Protein AF-A0A8T6RH44-F1 (afdb_monomer_lite)

pLDDT: mean 85.15, std 13.32, range [37.09, 98.69]

Structure (mmCIF, N/CA/C/O backbone):
data_AF-A0A8T6RH44-F1
#
_entry.id   AF-A0A8T6RH44-F1
#
loop_
_atom_site.group_PDB
_atom_site.id
_atom_site.type_symbol
_atom_site.label_atom_id
_atom_site.label_alt_id
_atom_site.label_comp_id
_atom_site.label_asym_id
_atom_site.label_entity_id
_atom_site.label_seq_id
_atom_site.pdbx_PDB_ins_code
_atom_site.Cartn_x
_atom_site.Cartn_y
_atom_site.Cartn_z
_atom_site.occupancy
_atom_site.B_iso_or_equiv
_atom_site.auth_seq_id
_atom_site.auth_comp_id
_atom_site.auth_asym_id
_atom_site.auth_atom_id
_atom_site.pdbx_PDB_model_num
ATOM 1 N N . MET A 1 1 ? -27.029 -3.118 9.082 1.00 58.50 1 MET A N 1
ATOM 2 C CA . MET A 1 1 ? -26.461 -2.242 8.032 1.00 58.50 1 MET A CA 1
ATOM 3 C C . MET A 1 1 ? -25.036 -2.696 7.831 1.00 58.50 1 MET A C 1
ATOM 5 O O . MET A 1 1 ? -24.349 -2.852 8.832 1.00 58.50 1 MET A O 1
ATOM 9 N N . ASN A 1 2 ? -24.629 -2.950 6.591 1.00 78.56 2 ASN A N 1
ATOM 10 C CA . ASN A 1 2 ? -23.286 -3.444 6.302 1.00 78.56 2 ASN A CA 1
ATOM 11 C C . ASN A 1 2 ? -22.362 -2.244 6.173 1.00 78.56 2 ASN A C 1
ATOM 13 O O . ASN A 1 2 ? -22.596 -1.373 5.335 1.00 78.56 2 ASN A O 1
ATOM 17 N N . ASN A 1 3 ? -21.344 -2.183 7.020 1.00 93.25 3 ASN A N 1
ATOM 18 C CA . ASN A 1 3 ? -20.376 -1.103 6.973 1.00 93.25 3 ASN A CA 1
ATOM 19 C C . ASN A 1 3 ? -19.221 -1.543 6.094 1.00 93.25 3 ASN A C 1
ATOM 21 O O . ASN A 1 3 ? -18.628 -2.597 6.320 1.00 93.25 3 ASN A O 1
ATOM 25 N N . ARG A 1 4 ? -18.949 -0.747 5.063 1.00 96.69 4 ARG A N 1
ATOM 26 C CA . ARG A 1 4 ? -17.929 -1.037 4.062 1.00 96.69 4 ARG A CA 1
ATOM 27 C C . ARG A 1 4 ? -16.795 -0.041 4.208 1.00 96.69 4 ARG A C 1
ATOM 29 O O . ARG A 1 4 ? -17.039 1.168 4.217 1.00 96.69 4 ARG A O 1
ATOM 36 N N . TYR A 1 5 ? -15.575 -0.555 4.257 1.00 98.31 5 TYR A N 1
ATOM 37 C CA . TYR A 1 5 ? -14.338 0.216 4.244 1.00 98.31 5 TYR A CA 1
ATOM 38 C C . TYR A 1 5 ? -13.454 -0.269 3.098 1.00 98.31 5 TYR A C 1
ATOM 40 O O . TYR A 1 5 ? -13.410 -1.465 2.817 1.00 98.31 5 TYR A O 1
ATOM 48 N N . ALA A 1 6 ? -12.769 0.649 2.427 1.00 98.62 6 ALA A N 1
ATOM 49 C CA . ALA A 1 6 ? -11.776 0.295 1.419 1.00 98.62 6 ALA A CA 1
ATOM 50 C C . ALA A 1 6 ? -10.385 0.374 2.048 1.00 98.62 6 ALA A C 1
ATOM 52 O O . ALA A 1 6 ? -10.065 1.392 2.658 1.00 98.62 6 ALA A O 1
ATOM 53 N N . ILE A 1 7 ? -9.566 -0.667 1.899 1.00 98.69 7 ILE A N 1
ATOM 54 C CA . ILE A 1 7 ? -8.168 -0.662 2.339 1.00 98.69 7 ILE A CA 1
ATOM 55 C C . ILE A 1 7 ? -7.267 -0.570 1.114 1.00 98.69 7 ILE A C 1
ATOM 57 O O . ILE A 1 7 ? -7.274 -1.458 0.259 1.00 98.69 7 ILE A O 1
ATOM 61 N N . LEU A 1 8 ? -6.517 0.522 1.048 1.00 98.50 8 LEU A N 1
ATOM 62 C CA . LEU A 1 8 ? -5.532 0.840 0.025 1.00 98.50 8 LEU A CA 1
ATOM 63 C C . LEU A 1 8 ? -4.125 0.697 0.609 1.00 98.50 8 LEU A C 1
ATOM 65 O O . LEU A 1 8 ? -3.919 0.881 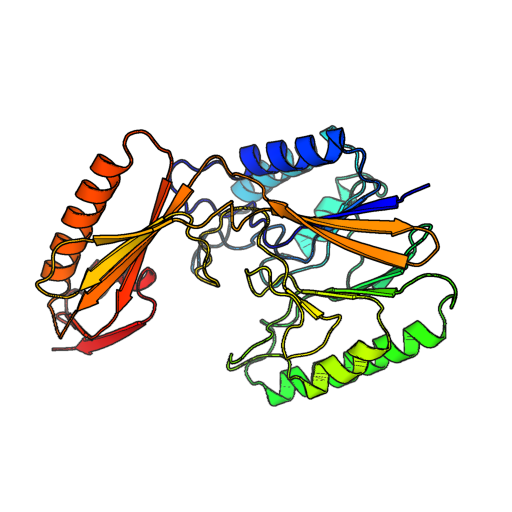1.806 1.00 98.50 8 LEU A O 1
ATOM 69 N N . SER A 1 9 ? -3.157 0.418 -0.250 1.00 96.12 9 SER A N 1
ATOM 70 C CA . SER A 1 9 ? -1.726 0.452 0.067 1.00 96.12 9 SER A CA 1
ATOM 71 C C . SER A 1 9 ? -0.900 0.877 -1.145 1.00 96.12 9 SER A C 1
ATOM 73 O O . SER A 1 9 ? -1.380 0.749 -2.276 1.00 96.12 9 SER A O 1
ATOM 75 N N . ASP A 1 10 ? 0.314 1.376 -0.908 1.00 93.75 10 ASP A N 1
ATOM 76 C CA . ASP A 1 10 ? 1.364 1.589 -1.917 1.00 93.75 10 ASP A CA 1
ATOM 77 C C . ASP A 1 10 ? 0.863 2.362 -3.148 1.00 93.75 10 ASP A C 1
ATOM 79 O O . ASP A 1 10 ? 0.918 1.898 -4.292 1.00 93.75 10 ASP A O 1
ATOM 83 N N . LEU A 1 11 ? 0.291 3.543 -2.907 1.00 93.69 11 LEU A N 1
ATOM 84 C CA . LEU A 1 11 ? -0.246 4.414 -3.956 1.00 93.69 11 LEU A CA 1
ATOM 85 C C . LEU A 1 11 ? 0.865 5.176 -4.691 1.00 93.69 11 LEU A C 1
ATOM 87 O O . LEU A 1 11 ? 0.727 5.448 -5.886 1.00 93.69 11 LEU A O 1
ATOM 91 N N . HIS A 1 12 ? 1.948 5.521 -3.988 1.00 90.62 12 HIS A N 1
ATOM 92 C CA . HIS A 1 12 ? 3.139 6.180 -4.535 1.00 90.62 12 HIS A CA 1
ATOM 93 C C . HIS A 1 12 ? 2.841 7.373 -5.460 1.00 90.62 12 HIS A C 1
ATOM 95 O O . HIS A 1 12 ? 3.357 7.484 -6.582 1.00 90.62 12 HIS A O 1
ATOM 101 N N . LEU A 1 13 ? 1.957 8.281 -5.027 1.00 88.56 13 LEU A N 1
ATOM 102 C CA . LEU A 1 13 ? 1.375 9.317 -5.897 1.00 88.56 13 LEU A CA 1
ATOM 103 C C . LEU A 1 13 ? 2.382 10.318 -6.488 1.00 88.56 13 LEU A C 1
ATOM 105 O O . LEU A 1 13 ? 2.041 11.091 -7.384 1.00 88.56 13 LEU A O 1
ATOM 109 N N . VAL A 1 14 ? 3.622 10.324 -6.005 1.00 76.06 14 VAL A N 1
ATOM 110 C CA . VAL A 1 14 ? 4.642 11.315 -6.365 1.00 76.06 14 VAL A CA 1
ATOM 111 C C . VAL A 1 14 ? 5.696 10.750 -7.332 1.00 76.06 14 VAL A C 1
ATOM 113 O O . VAL A 1 14 ? 6.456 11.509 -7.948 1.00 76.06 14 VAL A O 1
ATOM 116 N N . GLN A 1 15 ? 5.734 9.434 -7.549 1.00 69.44 15 GLN A N 1
ATOM 117 C CA . GLN A 1 15 ? 6.690 8.820 -8.471 1.00 69.44 15 GLN A CA 1
ATOM 118 C C . GLN A 1 15 ? 6.398 9.187 -9.935 1.00 69.44 15 GLN A C 1
ATOM 120 O O . GLN A 1 15 ? 5.483 8.674 -10.569 1.00 69.44 15 GLN A O 1
ATOM 125 N N . LYS A 1 16 ? 7.249 10.042 -10.518 1.00 62.19 16 LYS A N 1
ATOM 126 C CA . LYS A 1 16 ? 7.188 10.454 -11.939 1.00 62.19 16 LYS A CA 1
ATOM 127 C C . LYS A 1 16 ? 8.051 9.611 -12.878 1.00 62.19 16 LYS A C 1
ATOM 129 O O . LYS A 1 16 ? 8.236 9.967 -14.039 1.00 62.19 16 LYS A O 1
ATOM 134 N N . ASN A 1 17 ? 8.645 8.528 -12.391 1.00 57.47 17 ASN A N 1
ATOM 135 C CA . ASN A 1 17 ? 9.643 7.795 -13.171 1.00 57.47 17 ASN A CA 1
ATOM 136 C C . ASN A 1 17 ? 9.043 6.923 -14.276 1.00 57.47 17 ASN A C 1
ATOM 138 O O . ASN A 1 17 ? 9.807 6.371 -15.065 1.00 57.47 17 ASN A O 1
ATOM 142 N N . ILE A 1 18 ? 7.718 6.774 -14.328 1.00 65.06 18 ILE A N 1
ATOM 143 C CA . ILE A 1 18 ? 7.039 6.039 -15.387 1.00 65.06 18 ILE A CA 1
ATOM 144 C C . ILE A 1 18 ? 6.739 7.024 -16.526 1.00 65.06 18 ILE A C 1
ATOM 146 O O . ILE A 1 18 ? 5.871 7.887 -16.367 1.00 65.06 18 ILE A O 1
ATOM 150 N N . PRO A 1 19 ? 7.433 6.937 -17.676 1.00 62.72 19 PRO A N 1
ATOM 151 C CA . PRO A 1 19 ? 7.191 7.851 -18.783 1.00 62.72 19 PRO A CA 1
ATOM 152 C C . PRO A 1 19 ? 5.742 7.744 -19.260 1.00 62.72 19 PRO A C 1
ATOM 154 O O . PRO A 1 19 ? 5.249 6.645 -19.504 1.00 62.72 19 PRO A O 1
ATOM 157 N N . ASN A 1 20 ? 5.085 8.892 -19.432 1.00 68.25 20 ASN A N 1
ATOM 158 C CA . ASN A 1 20 ? 3.706 8.999 -19.917 1.00 68.25 20 ASN A CA 1
ATOM 159 C C . ASN A 1 20 ? 2.651 8.310 -19.035 1.00 68.25 20 ASN A C 1
ATOM 161 O O . ASN A 1 20 ? 1.573 8.012 -19.535 1.00 68.25 20 ASN A O 1
ATOM 165 N N . TYR A 1 21 ? 2.924 8.052 -17.756 1.00 78.19 21 TYR A N 1
ATOM 166 C CA . TYR A 1 21 ? 1.908 7.592 -16.809 1.00 78.19 21 TYR A CA 1
ATOM 167 C C . TYR A 1 21 ? 1.492 8.726 -15.880 1.00 78.19 21 TYR A C 1
ATOM 169 O O . TYR A 1 21 ? 2.336 9.391 -15.280 1.00 78.19 21 TYR A O 1
ATOM 177 N N . ASP A 1 22 ? 0.184 8.930 -15.769 1.00 84.56 22 ASP A N 1
ATOM 178 C CA . ASP A 1 22 ? -0.407 9.898 -14.859 1.00 84.56 22 ASP A CA 1
ATOM 179 C C . ASP A 1 22 ? -1.028 9.172 -13.662 1.00 84.56 22 ASP A C 1
ATOM 181 O O . ASP A 1 22 ? -2.198 8.787 -13.681 1.00 84.56 22 ASP A O 1
ATOM 185 N N . ASN A 1 23 ? -0.224 8.999 -12.608 1.00 87.06 23 ASN A N 1
ATOM 186 C CA . ASN A 1 23 ? -0.656 8.318 -11.389 1.00 87.06 23 ASN A CA 1
ATOM 187 C C . ASN A 1 23 ? -1.816 9.053 -10.684 1.00 87.06 23 ASN A C 1
ATOM 189 O O . ASN A 1 23 ? -2.631 8.428 -10.012 1.00 87.06 23 ASN A O 1
ATOM 193 N N . LEU A 1 24 ? -1.936 10.377 -10.857 1.00 90.75 24 LEU A N 1
ATOM 194 C CA . LEU A 1 24 ? -3.022 11.152 -10.249 1.00 90.75 24 LEU A CA 1
ATOM 195 C C . LEU A 1 24 ? -4.363 10.907 -10.944 1.00 90.75 24 LEU A C 1
ATOM 197 O O . LEU A 1 24 ? -5.398 10.888 -10.274 1.00 90.75 24 LEU A O 1
ATOM 201 N N . SER A 1 25 ? -4.355 10.706 -12.263 1.00 92.38 25 SER A N 1
ATOM 202 C CA . SER A 1 25 ? -5.564 10.348 -13.009 1.00 92.38 25 SER A CA 1
ATOM 203 C C . SER A 1 25 ? -6.113 8.989 -12.570 1.00 92.38 25 SER A C 1
ATOM 205 O O . SER A 1 25 ? -7.308 8.884 -12.283 1.00 92.38 25 SER A O 1
ATOM 207 N N . ASP A 1 26 ? -5.252 7.980 -12.422 1.00 93.56 26 ASP A N 1
ATOM 208 C CA . ASP A 1 26 ? -5.670 6.658 -11.940 1.00 93.56 26 ASP A CA 1
ATOM 209 C C . ASP A 1 26 ? -6.070 6.680 -10.462 1.00 93.56 26 ASP A C 1
ATOM 211 O O . ASP A 1 26 ? -7.073 6.073 -10.090 1.00 93.56 26 ASP A O 1
ATOM 215 N N . PHE A 1 27 ? -5.375 7.454 -9.625 1.00 95.69 27 PHE A N 1
ATOM 216 C CA . PHE A 1 27 ? -5.798 7.696 -8.247 1.00 95.69 27 PHE A CA 1
ATOM 217 C C . PHE A 1 27 ? -7.202 8.305 -8.176 1.00 95.69 27 PHE A C 1
ATOM 219 O O . PHE A 1 27 ? -8.053 7.831 -7.419 1.00 95.69 27 PHE A O 1
ATOM 226 N N . LYS A 1 28 ? -7.483 9.325 -8.997 1.00 96.94 28 LYS A N 1
ATOM 227 C CA . LYS A 1 28 ? -8.821 9.917 -9.084 1.00 96.94 28 LYS A CA 1
ATOM 228 C C . LYS A 1 28 ? -9.853 8.886 -9.545 1.00 96.94 28 LYS A C 1
ATOM 230 O O . LYS A 1 28 ? -10.925 8.811 -8.948 1.00 96.94 28 LYS A O 1
ATOM 235 N N . ALA A 1 29 ? -9.548 8.098 -10.574 1.00 96.81 29 ALA A N 1
ATOM 236 C CA . ALA A 1 29 ? -10.447 7.064 -11.082 1.00 96.81 29 ALA A CA 1
ATOM 237 C C . ALA A 1 29 ? -10.756 5.997 -10.018 1.00 96.81 29 ALA A C 1
ATOM 239 O O . ALA A 1 29 ? -11.922 5.650 -9.813 1.00 96.81 29 ALA A O 1
ATOM 240 N N . LEU A 1 30 ? -9.732 5.539 -9.292 1.00 97.38 30 LEU A N 1
ATOM 241 C CA . LEU A 1 30 ? -9.865 4.607 -8.177 1.00 97.38 30 LEU A CA 1
ATOM 242 C C . LEU A 1 30 ? -10.790 5.176 -7.098 1.00 97.38 30 LEU A C 1
ATOM 244 O O . LEU A 1 30 ? -11.768 4.529 -6.729 1.00 97.38 30 LEU A O 1
ATOM 248 N N . LEU A 1 31 ? -10.542 6.399 -6.621 1.00 97.88 31 LEU A N 1
ATOM 249 C CA . LEU A 1 31 ? -11.376 6.976 -5.568 1.00 97.88 31 LEU A CA 1
ATOM 250 C C . LEU A 1 31 ? -12.814 7.253 -6.021 1.00 97.88 31 LEU A C 1
ATOM 252 O O . LEU A 1 31 ? -13.741 7.084 -5.228 1.00 97.88 31 LEU A O 1
ATOM 256 N N . MET A 1 32 ? -13.029 7.637 -7.282 1.00 96.81 32 MET A N 1
ATOM 257 C CA . MET A 1 32 ? -14.381 7.795 -7.831 1.00 96.81 32 MET A CA 1
ATOM 258 C C . MET A 1 32 ? -15.139 6.462 -7.832 1.00 96.81 32 MET A C 1
ATOM 260 O O . MET A 1 32 ? -16.299 6.429 -7.429 1.00 96.81 32 MET A O 1
ATOM 264 N N . ASN A 1 33 ? -14.469 5.352 -8.165 1.00 95.44 33 ASN A N 1
ATOM 265 C CA . ASN A 1 33 ? -15.054 4.013 -8.058 1.00 95.44 33 ASN A CA 1
ATOM 266 C C . ASN A 1 33 ? -15.475 3.679 -6.614 1.00 95.44 33 ASN A C 1
ATOM 268 O O . ASN A 1 33 ? -16.543 3.110 -6.390 1.00 95.44 33 ASN A O 1
ATOM 272 N N . LEU A 1 34 ? -14.662 4.066 -5.623 1.00 97.06 34 LEU A N 1
ATOM 273 C CA . LEU A 1 34 ? -15.007 3.890 -4.208 1.00 97.06 34 LEU A CA 1
ATOM 274 C C . LEU A 1 34 ? -16.203 4.765 -3.802 1.00 97.06 34 LEU A C 1
ATOM 276 O O . LEU A 1 34 ? -17.090 4.311 -3.080 1.00 97.06 34 LEU A O 1
ATOM 280 N N . LYS A 1 35 ? -16.275 6.001 -4.299 1.00 95.88 35 LYS A N 1
ATOM 281 C CA . LYS A 1 35 ? -17.403 6.906 -4.043 1.00 95.88 35 LYS A CA 1
ATOM 282 C C . LYS A 1 35 ? -18.727 6.341 -4.540 1.00 95.88 35 LYS A C 1
ATOM 284 O O . LYS A 1 35 ? -19.707 6.366 -3.804 1.00 95.88 35 LYS A O 1
ATOM 289 N N . GLU A 1 36 ? -18.746 5.785 -5.747 1.00 95.69 36 GLU A N 1
ATOM 290 C CA . GLU A 1 36 ? -19.936 5.144 -6.325 1.00 95.69 36 GLU A CA 1
ATOM 291 C C . GLU A 1 36 ? -20.398 3.913 -5.533 1.00 95.69 36 GLU A C 1
ATOM 293 O O . GLU A 1 36 ? -21.578 3.569 -5.546 1.00 95.69 36 GLU A O 1
ATOM 298 N N . LYS A 1 37 ? -19.478 3.258 -4.819 1.00 94.94 37 LYS A N 1
ATOM 299 C CA . LYS A 1 37 ? -19.753 2.095 -3.967 1.00 94.94 37 LYS A CA 1
ATOM 300 C C . LYS A 1 37 ? -20.148 2.462 -2.532 1.00 94.94 37 LYS A C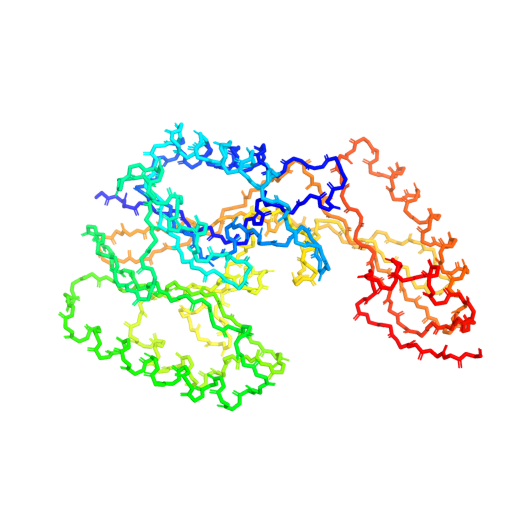 1
ATOM 302 O O . LYS A 1 37 ? -20.377 1.549 -1.744 1.00 94.94 37 LYS A O 1
ATOM 307 N N . GLU A 1 38 ? -20.245 3.749 -2.196 1.00 94.00 38 GLU A N 1
ATOM 308 C CA . GLU A 1 38 ? -20.706 4.248 -0.890 1.00 94.00 38 GLU A CA 1
ATOM 309 C C . GLU A 1 38 ? -19.902 3.705 0.313 1.00 94.00 38 GLU A C 1
ATOM 311 O O . GLU A 1 38 ? -20.456 3.378 1.366 1.00 94.00 38 GLU A O 1
ATOM 316 N N . PHE A 1 39 ? -18.574 3.600 0.178 1.00 96.56 39 PHE A N 1
ATOM 317 C CA . PHE A 1 39 ? -17.701 3.258 1.308 1.00 96.56 39 PHE A CA 1
ATOM 318 C C . PHE A 1 39 ? -17.800 4.306 2.431 1.00 96.56 39 PHE A C 1
ATOM 320 O O . PHE A 1 39 ? -17.824 5.509 2.174 1.00 96.56 39 PHE A O 1
ATOM 327 N N . ARG A 1 40 ? -17.814 3.857 3.697 1.00 95.75 40 ARG A N 1
ATOM 328 C CA . ARG A 1 40 ? -17.888 4.748 4.875 1.00 95.75 40 ARG A CA 1
ATOM 329 C C . ARG A 1 40 ? -16.566 5.449 5.172 1.00 95.75 40 ARG A C 1
ATOM 331 O O . ARG A 1 40 ? -16.564 6.504 5.798 1.00 95.75 40 ARG A O 1
ATOM 338 N N . GLY A 1 41 ? -15.460 4.840 4.765 1.00 97.38 41 GLY A N 1
ATOM 339 C CA . GLY A 1 41 ? -14.115 5.349 4.973 1.00 97.38 41 GLY A CA 1
ATOM 340 C C . GLY A 1 41 ? -13.098 4.586 4.135 1.00 97.38 41 GLY A C 1
ATOM 341 O O . GLY A 1 41 ? -13.339 3.447 3.722 1.00 97.38 41 GLY A O 1
ATOM 342 N N . ILE A 1 42 ? -11.963 5.230 3.899 1.00 98.56 42 ILE A N 1
ATOM 343 C CA . ILE A 1 42 ? -10.804 4.664 3.215 1.00 98.56 42 ILE A CA 1
ATOM 344 C C . ILE A 1 42 ? -9.670 4.559 4.232 1.00 98.56 42 ILE A C 1
ATOM 346 O O . ILE A 1 42 ? -9.376 5.512 4.949 1.00 98.56 42 ILE A O 1
ATOM 350 N N . LEU A 1 43 ? -9.038 3.396 4.293 1.00 98.62 43 LEU A N 1
ATOM 351 C CA . LEU A 1 43 ? -7.907 3.087 5.154 1.00 98.62 43 LEU A CA 1
ATOM 352 C C . LEU A 1 43 ? -6.680 2.941 4.254 1.00 98.62 43 LEU A C 1
ATOM 354 O O . LEU A 1 43 ? -6.693 2.113 3.351 1.00 98.62 43 LEU A O 1
ATOM 358 N N . ILE A 1 44 ? -5.641 3.743 4.459 1.00 98.44 44 ILE A N 1
ATOM 359 C CA . ILE A 1 44 ? -4.404 3.679 3.677 1.00 98.44 44 ILE A CA 1
ATOM 360 C C . ILE A 1 44 ? -3.297 3.111 4.558 1.00 98.44 44 ILE A C 1
ATOM 362 O O . ILE A 1 44 ? -2.909 3.710 5.564 1.00 98.44 44 ILE A O 1
ATOM 366 N N . ALA A 1 45 ? -2.791 1.948 4.162 1.00 97.75 45 ALA A N 1
ATOM 367 C CA . ALA A 1 45 ? -1.765 1.191 4.859 1.00 97.75 45 ALA A CA 1
ATOM 368 C C . ALA A 1 45 ? -0.349 1.652 4.495 1.00 97.75 45 ALA A C 1
ATOM 370 O O . ALA A 1 45 ? 0.517 0.816 4.281 1.00 97.75 45 ALA A O 1
ATOM 371 N N . GLY A 1 46 ? -0.114 2.963 4.434 1.00 95.56 46 GLY A N 1
ATOM 372 C CA . GLY A 1 46 ? 1.194 3.549 4.140 1.00 95.56 46 GLY A CA 1
ATOM 373 C C . GLY A 1 46 ? 1.527 3.653 2.656 1.00 95.56 46 GLY A C 1
ATOM 374 O O . GLY A 1 46 ? 0.779 3.195 1.788 1.00 95.56 46 GLY A O 1
ATOM 375 N N . ASP A 1 47 ? 2.651 4.316 2.402 1.00 93.81 47 ASP A N 1
ATOM 376 C CA . ASP A 1 47 ? 3.198 4.642 1.088 1.00 93.81 47 ASP A CA 1
ATOM 377 C C . ASP A 1 47 ? 2.156 5.332 0.198 1.00 93.81 47 ASP A C 1
ATOM 379 O O . ASP A 1 47 ? 1.935 5.018 -0.979 1.00 93.81 47 ASP A O 1
ATOM 383 N N . PHE A 1 48 ? 1.466 6.301 0.808 1.00 93.88 48 PHE A N 1
ATOM 384 C CA . PHE A 1 48 ? 0.493 7.131 0.112 1.00 93.88 48 PHE A CA 1
ATOM 385 C C . PHE A 1 48 ? 1.204 8.117 -0.822 1.00 93.88 48 PHE A C 1
ATOM 387 O O . PHE A 1 48 ? 0.830 8.299 -1.985 1.00 93.88 48 PHE A O 1
ATOM 394 N N . PHE A 1 49 ? 2.259 8.732 -0.299 1.00 89.56 49 PHE A N 1
ATOM 395 C CA . PHE A 1 49 ? 3.141 9.663 -0.976 1.00 89.56 49 PHE A CA 1
ATOM 396 C C . PHE A 1 49 ? 4.527 9.044 -1.182 1.00 89.56 49 PHE A C 1
ATOM 398 O O . PHE A 1 49 ? 4.831 7.947 -0.724 1.00 89.56 49 PHE A O 1
ATOM 405 N N . ASP A 1 50 ? 5.402 9.800 -1.846 1.00 83.38 50 ASP A N 1
ATOM 406 C CA . ASP A 1 50 ? 6.835 9.539 -1.824 1.00 83.38 50 ASP A CA 1
ATOM 407 C C . ASP A 1 50 ? 7.601 10.836 -1.593 1.00 83.38 50 ASP A C 1
ATOM 409 O O . ASP A 1 50 ? 7.430 11.817 -2.320 1.00 83.38 50 ASP A O 1
ATOM 413 N N . GLU A 1 51 ? 8.546 10.825 -0.659 1.00 77.00 51 GLU A N 1
ATOM 414 C CA . GLU A 1 51 ? 9.565 11.881 -0.566 1.00 77.00 51 GLU A CA 1
ATOM 415 C C . GLU A 1 51 ? 10.539 11.872 -1.756 1.00 77.00 51 GLU A C 1
ATOM 417 O O . GLU A 1 51 ? 11.234 12.854 -2.052 1.00 77.00 51 GLU A O 1
ATOM 422 N N . LYS A 1 52 ? 10.611 10.733 -2.444 1.00 72.00 52 LYS A N 1
ATOM 423 C CA . LYS A 1 52 ? 11.581 10.441 -3.489 1.00 72.00 52 LYS A CA 1
ATOM 424 C C . LYS A 1 52 ? 10.864 10.187 -4.807 1.00 72.00 52 LYS A C 1
ATOM 426 O O . LYS A 1 52 ? 10.072 9.265 -4.936 1.00 72.00 52 LYS A O 1
ATOM 431 N N . ILE A 1 53 ? 11.219 10.958 -5.833 1.00 68.75 53 ILE A N 1
ATOM 432 C CA . ILE A 1 53 ? 10.750 10.704 -7.200 1.00 68.75 53 ILE A CA 1
ATOM 433 C C . ILE A 1 53 ? 11.396 9.419 -7.727 1.00 68.75 53 ILE A C 1
ATOM 435 O O . ILE A 1 53 ? 10.770 8.691 -8.483 1.00 68.75 53 ILE A O 1
ATOM 439 N N . SER A 1 54 ? 12.647 9.133 -7.338 1.00 64.62 54 SER A N 1
ATOM 440 C CA . SER A 1 54 ? 13.414 7.924 -7.685 1.00 64.62 54 SER A CA 1
ATOM 441 C C . SER A 1 54 ? 14.311 7.486 -6.530 1.00 64.62 54 SER A C 1
ATOM 443 O O . SER A 1 54 ? 14.506 8.249 -5.590 1.00 64.62 54 SER A O 1
ATOM 445 N N . THR A 1 55 ? 14.980 6.333 -6.646 1.00 61.16 55 THR A N 1
ATOM 446 C CA . THR A 1 55 ? 15.921 5.829 -5.621 1.00 61.16 55 THR A CA 1
ATOM 447 C C . THR A 1 55 ? 17.027 6.816 -5.217 1.00 61.16 55 THR A C 1
ATOM 449 O O . THR A 1 55 ? 17.662 6.624 -4.184 1.00 61.16 55 THR A O 1
ATOM 452 N N . ARG A 1 56 ? 17.282 7.867 -6.012 1.00 61.34 56 ARG A N 1
ATOM 453 C CA . ARG A 1 56 ? 18.356 8.848 -5.780 1.00 61.34 56 ARG A CA 1
ATOM 454 C C . ARG A 1 56 ? 17.907 10.305 -5.787 1.00 61.34 56 ARG A C 1
ATOM 456 O O . ARG A 1 56 ? 18.728 11.175 -5.509 1.00 61.34 56 ARG A O 1
ATOM 463 N N . LEU A 1 57 ? 16.660 10.588 -6.162 1.00 66.81 57 LEU A N 1
ATOM 464 C CA . LEU A 1 57 ? 16.200 11.958 -6.373 1.00 66.81 57 LEU A CA 1
ATOM 465 C C . LEU A 1 57 ? 15.017 12.267 -5.469 1.00 66.81 57 LEU A C 1
ATOM 467 O O . LEU A 1 57 ? 13.940 11.697 -5.638 1.00 66.81 57 LEU A O 1
ATOM 471 N N . TYR A 1 58 ? 15.234 13.212 -4.562 1.00 73.56 58 TYR A N 1
ATOM 472 C CA . TYR A 1 58 ? 14.182 13.799 -3.747 1.00 73.56 58 TYR A CA 1
ATOM 473 C C . TYR A 1 58 ? 13.274 14.689 -4.587 1.00 73.56 58 TYR A C 1
ATOM 475 O O . TYR A 1 58 ? 13.713 15.352 -5.534 1.00 73.56 58 TYR A O 1
ATOM 483 N N . LEU A 1 59 ? 12.000 14.708 -4.220 1.00 74.69 59 LEU A N 1
ATOM 484 C CA . LEU A 1 59 ? 11.036 15.631 -4.784 1.00 74.69 59 LEU A CA 1
ATOM 485 C C . LEU A 1 59 ? 11.412 17.069 -4.413 1.00 74.69 59 LEU A C 1
ATOM 487 O O . LEU A 1 59 ? 11.608 17.400 -3.245 1.00 74.69 59 LEU A O 1
ATOM 491 N N . ARG A 1 60 ? 11.502 17.952 -5.413 1.00 76.62 60 ARG A N 1
ATOM 492 C CA . ARG A 1 60 ? 11.663 19.386 -5.143 1.00 76.62 60 ARG A CA 1
ATOM 493 C C . ARG A 1 60 ? 10.380 19.922 -4.527 1.00 76.62 60 ARG A C 1
ATOM 495 O O . ARG A 1 60 ? 9.296 19.625 -5.019 1.00 76.62 60 ARG A O 1
ATOM 502 N N . HIS A 1 61 ? 10.512 20.791 -3.531 1.00 76.25 61 HIS A N 1
ATOM 503 C CA . HIS A 1 61 ? 9.374 21.327 -2.785 1.00 76.25 61 HIS A CA 1
ATOM 504 C C . HIS A 1 61 ? 8.270 21.924 -3.683 1.00 76.25 61 HIS A C 1
ATOM 506 O O . HIS A 1 61 ? 7.106 21.581 -3.523 1.00 76.25 61 HIS A O 1
ATOM 512 N N . SER A 1 62 ? 8.623 22.732 -4.691 1.00 75.44 62 SER A N 1
ATOM 513 C CA . SER A 1 62 ? 7.647 23.334 -5.618 1.00 75.44 62 SER A CA 1
ATOM 514 C C . SER A 1 62 ? 6.877 22.310 -6.464 1.00 75.44 62 SER A C 1
ATOM 516 O O . SER A 1 62 ? 5.691 22.492 -6.743 1.00 75.44 62 SER A O 1
ATOM 518 N N . ASP A 1 63 ? 7.555 21.236 -6.880 1.00 76.94 63 ASP A N 1
ATOM 519 C CA . ASP A 1 63 ? 6.937 20.147 -7.641 1.00 76.94 63 ASP A CA 1
ATOM 520 C C . ASP A 1 63 ? 6.011 19.333 -6.727 1.00 76.94 63 ASP A C 1
ATOM 522 O O . ASP A 1 63 ? 4.925 18.939 -7.149 1.00 76.94 63 ASP A O 1
ATOM 526 N N . GLY A 1 64 ? 6.424 19.142 -5.471 1.00 82.19 64 GLY A N 1
ATOM 527 C CA . GLY A 1 64 ? 5.626 18.518 -4.424 1.00 82.19 64 GLY A CA 1
ATOM 528 C C . GLY A 1 64 ? 4.341 19.268 -4.134 1.00 82.19 64 GLY A C 1
ATOM 529 O O . GLY A 1 64 ? 3.272 18.685 -4.250 1.00 82.19 64 GLY A O 1
ATOM 530 N N . GLU A 1 65 ? 4.411 20.568 -3.850 1.00 85.12 65 GLU A N 1
ATOM 531 C CA . GLU A 1 65 ? 3.213 21.353 -3.526 1.00 85.12 65 GLU A CA 1
ATOM 532 C C . GLU A 1 65 ? 2.177 21.362 -4.654 1.00 85.12 65 GLU A C 1
ATOM 534 O O . GLU A 1 65 ? 0.977 21.306 -4.386 1.00 85.12 65 GLU A O 1
ATOM 539 N N . SER A 1 66 ? 2.620 21.363 -5.915 1.00 85.69 66 SER A N 1
ATOM 540 C CA . SER A 1 66 ? 1.713 21.288 -7.068 1.00 85.69 66 SER A CA 1
ATOM 541 C C . SER A 1 66 ? 0.952 19.957 -7.110 1.00 85.69 66 SER A C 1
ATOM 543 O O . SER A 1 66 ? -0.258 19.941 -7.327 1.00 85.69 66 SER A O 1
ATOM 545 N N . ILE A 1 67 ? 1.640 18.839 -6.849 1.00 86.75 67 ILE A N 1
ATOM 546 C CA . ILE A 1 67 ? 1.020 17.506 -6.760 1.00 86.75 67 ILE A CA 1
ATOM 547 C C . ILE A 1 67 ? 0.082 17.448 -5.553 1.00 86.75 67 ILE A C 1
ATOM 549 O O . ILE A 1 67 ? -1.072 17.047 -5.680 1.00 86.75 67 ILE A O 1
ATOM 553 N N . MET A 1 68 ? 0.544 17.917 -4.394 1.00 89.75 68 MET A N 1
ATOM 554 C CA . MET A 1 68 ? -0.235 17.933 -3.158 1.00 89.75 68 MET A CA 1
ATOM 555 C C . MET A 1 68 ? -1.494 18.789 -3.272 1.00 89.75 68 MET A C 1
ATOM 557 O O . MET A 1 68 ? -2.512 18.480 -2.654 1.00 89.75 68 MET A O 1
ATOM 561 N N . PHE A 1 69 ? -1.458 19.881 -4.035 1.00 91.25 69 PHE A N 1
ATOM 562 C CA . PHE A 1 69 ? -2.647 20.675 -4.330 1.00 91.25 69 PHE A CA 1
ATOM 563 C C . PHE A 1 69 ? -3.708 19.847 -5.069 1.00 91.25 69 PHE A C 1
ATOM 565 O O . PHE A 1 69 ? -4.862 19.814 -4.634 1.00 91.25 69 PHE A O 1
ATOM 572 N N . GLU A 1 70 ? -3.320 19.127 -6.124 1.00 93.25 70 GLU A N 1
ATOM 573 C CA . GLU A 1 70 ? -4.244 18.272 -6.877 1.00 93.25 70 GLU A CA 1
ATOM 574 C C . GLU A 1 70 ? -4.732 17.076 -6.049 1.00 93.25 70 GLU A C 1
ATOM 576 O O . GLU A 1 70 ? -5.933 16.812 -6.024 1.00 93.25 70 GLU A O 1
ATOM 581 N N . VAL A 1 71 ? -3.860 16.415 -5.277 1.00 94.44 71 VAL A N 1
ATOM 582 C CA . VAL A 1 71 ? -4.269 15.334 -4.358 1.00 94.44 71 VAL A CA 1
ATOM 583 C C . VAL A 1 71 ? -5.323 15.834 -3.369 1.00 94.44 71 VAL A C 1
ATOM 585 O O . VAL A 1 71 ? -6.384 15.227 -3.227 1.00 94.44 71 VAL A O 1
ATOM 588 N N . ARG A 1 72 ? -5.089 16.987 -2.730 1.00 94.75 72 ARG A N 1
ATOM 589 C CA . ARG A 1 72 ? -6.046 17.591 -1.789 1.00 94.75 72 ARG A CA 1
ATOM 590 C C . ARG A 1 72 ? -7.375 17.934 -2.467 1.00 94.75 72 ARG A C 1
ATOM 592 O O . ARG A 1 72 ? -8.430 17.775 -1.854 1.00 94.75 72 ARG A O 1
ATOM 599 N N . LYS A 1 73 ? -7.352 18.386 -3.722 1.00 95.75 73 LYS A N 1
ATOM 600 C CA . LYS A 1 73 ? -8.562 18.655 -4.510 1.00 95.75 73 LYS A CA 1
ATOM 601 C C . LYS A 1 73 ? -9.342 17.373 -4.809 1.00 95.75 73 LYS A C 1
ATOM 603 O O . LYS A 1 73 ? -10.555 17.371 -4.614 1.00 95.75 73 LYS A O 1
ATOM 608 N N . ILE A 1 74 ? -8.659 16.296 -5.200 1.00 96.56 74 ILE A N 1
ATOM 609 C CA . ILE A 1 74 ? -9.271 14.978 -5.422 1.00 96.56 74 ILE A CA 1
ATOM 610 C C . ILE A 1 74 ? -9.924 14.481 -4.126 1.00 96.56 74 ILE A C 1
ATOM 612 O O . ILE A 1 74 ? -11.103 14.143 -4.136 1.00 96.56 74 ILE A O 1
ATOM 616 N N . ILE A 1 75 ? -9.220 14.518 -2.989 1.00 96.88 75 ILE A N 1
ATOM 617 C CA . ILE A 1 75 ? -9.775 14.065 -1.700 1.00 96.88 75 ILE A CA 1
ATOM 618 C C . ILE A 1 75 ? -11.033 14.870 -1.318 1.00 96.88 75 ILE A C 1
ATOM 620 O O . ILE A 1 75 ? -12.045 14.286 -0.925 1.00 96.88 75 ILE A O 1
ATOM 624 N N . LYS A 1 76 ? -11.018 16.202 -1.499 1.00 96.38 76 LYS A N 1
ATOM 625 C CA . LYS A 1 76 ? -12.199 17.062 -1.269 1.00 96.38 76 LYS A CA 1
ATOM 626 C C . LYS A 1 76 ? -13.375 16.711 -2.180 1.00 96.38 76 LYS A C 1
ATOM 628 O O . LYS A 1 76 ? -14.513 16.723 -1.726 1.00 96.38 76 LYS A O 1
ATOM 633 N N . GLU A 1 77 ? -13.112 16.426 -3.453 1.00 95.81 77 GLU A N 1
ATOM 634 C CA . GLU A 1 77 ? -14.135 16.041 -4.433 1.00 95.81 77 GLU A CA 1
ATOM 635 C C . GLU A 1 77 ? -14.793 14.701 -4.072 1.00 95.81 77 GLU A C 1
ATOM 637 O O . GLU A 1 77 ? -16.004 14.528 -4.245 1.00 95.81 77 GLU A O 1
ATOM 642 N N . ILE A 1 78 ? -14.010 13.759 -3.544 1.00 96.44 78 ILE A N 1
ATOM 643 C CA . ILE A 1 78 ? -14.487 12.432 -3.152 1.00 96.44 78 ILE A CA 1
ATOM 644 C C . ILE A 1 78 ? -15.355 12.502 -1.898 1.00 96.44 78 ILE A C 1
ATOM 646 O O . ILE A 1 78 ? -16.446 11.932 -1.892 1.00 96.44 78 ILE A O 1
ATOM 650 N N . GLY A 1 79 ? -14.921 13.254 -0.883 1.00 95.75 79 GLY A N 1
ATOM 651 C CA . GLY A 1 79 ? -15.713 13.518 0.322 1.00 95.75 79 GLY A CA 1
ATOM 652 C C . GLY A 1 79 ? -15.867 12.323 1.271 1.00 95.75 79 GLY A C 1
ATOM 653 O O . GLY A 1 79 ? -16.697 12.378 2.175 1.00 95.75 79 GLY A O 1
ATOM 654 N N . ILE A 1 80 ? -15.089 11.255 1.073 1.00 96.88 80 ILE A N 1
ATOM 655 C CA . ILE A 1 80 ? -15.033 10.085 1.959 1.00 96.88 80 ILE A CA 1
ATOM 656 C C . ILE A 1 80 ? -13.877 10.291 2.950 1.00 96.88 80 ILE A C 1
ATOM 658 O O . ILE A 1 80 ? -12.787 10.647 2.498 1.00 96.88 80 ILE A O 1
ATOM 662 N N . PRO A 1 81 ? -14.066 10.059 4.262 1.00 97.50 81 PRO A N 1
ATOM 663 C CA . PRO A 1 81 ? -12.981 10.139 5.237 1.00 97.50 81 PRO A CA 1
ATOM 664 C C . PRO A 1 81 ? -11.849 9.153 4.922 1.00 97.50 81 PRO A C 1
ATOM 666 O O . PRO A 1 81 ? -12.096 7.964 4.708 1.00 97.50 81 PRO A O 1
ATOM 669 N N . ILE A 1 82 ? -10.611 9.644 4.923 1.00 98.31 82 ILE A N 1
ATOM 670 C CA . ILE A 1 82 ? -9.392 8.865 4.697 1.00 98.31 82 ILE A CA 1
ATOM 671 C C . ILE A 1 82 ? -8.577 8.814 5.988 1.00 98.31 82 ILE A C 1
ATOM 673 O O . ILE A 1 82 ? -8.278 9.854 6.567 1.00 98.31 82 ILE A O 1
ATOM 677 N N . TYR A 1 83 ? -8.168 7.619 6.401 1.00 98.25 83 TYR A N 1
ATOM 678 C CA . TYR A 1 83 ? -7.263 7.388 7.524 1.00 98.25 83 TYR A CA 1
ATOM 679 C C . TYR A 1 83 ? -5.981 6.763 6.993 1.00 98.25 83 TYR A C 1
ATOM 681 O O . TYR A 1 83 ? -6.029 5.689 6.399 1.00 98.25 83 TYR A O 1
ATOM 689 N N . CYS A 1 84 ? -4.844 7.420 7.184 1.00 97.44 84 CYS A N 1
ATOM 690 C CA . CYS A 1 84 ? -3.570 7.001 6.605 1.00 97.44 84 CYS A CA 1
ATOM 691 C C . CYS A 1 84 ? -2.542 6.767 7.712 1.00 97.44 84 CYS A C 1
ATOM 693 O O . CYS A 1 84 ? -2.392 7.631 8.570 1.00 97.44 84 CYS A O 1
ATOM 695 N N . LEU A 1 85 ? -1.816 5.645 7.691 1.00 97.19 85 LEU A N 1
ATOM 696 C CA . LEU A 1 85 ? -0.552 5.526 8.438 1.00 97.19 85 LEU A CA 1
ATOM 697 C C . LEU A 1 85 ? 0.625 5.999 7.582 1.00 97.19 85 LEU A C 1
ATOM 699 O O . LEU A 1 85 ? 0.509 6.093 6.361 1.00 97.19 85 LEU A O 1
ATOM 703 N N . LYS A 1 86 ? 1.759 6.268 8.229 1.00 96.25 86 LYS A N 1
ATOM 704 C CA . LYS A 1 86 ? 3.032 6.570 7.567 1.00 96.25 86 LYS A CA 1
ATOM 705 C C . LYS A 1 86 ? 3.707 5.271 7.130 1.00 96.25 86 LYS A C 1
ATOM 707 O O . LYS A 1 86 ? 4.064 4.459 7.984 1.00 96.25 86 LYS A O 1
ATOM 712 N N . GLY A 1 87 ? 3.899 5.083 5.830 1.00 94.62 87 GLY A N 1
ATOM 713 C CA . GLY A 1 87 ? 4.780 4.051 5.289 1.00 94.62 87 GLY A CA 1
ATOM 714 C C . GLY A 1 87 ? 6.258 4.418 5.439 1.00 94.62 87 GLY A C 1
ATOM 715 O O . GLY A 1 87 ? 6.624 5.320 6.204 1.00 94.62 87 GLY A O 1
ATOM 716 N N . ASN A 1 88 ? 7.135 3.705 4.741 1.00 90.31 88 ASN A N 1
ATOM 717 C CA . ASN A 1 88 ? 8.567 4.008 4.766 1.00 90.31 88 ASN A CA 1
ATOM 718 C C . ASN A 1 88 ? 8.956 5.058 3.703 1.00 90.31 88 ASN A C 1
ATOM 720 O O . ASN A 1 88 ? 9.983 5.719 3.838 1.00 90.31 88 ASN A O 1
ATOM 724 N N . HIS A 1 89 ? 8.107 5.288 2.694 1.00 88.31 89 HIS A N 1
ATOM 725 C CA . HIS A 1 89 ? 8.292 6.340 1.687 1.00 88.31 89 HIS A CA 1
ATOM 726 C C . HIS A 1 89 ? 7.640 7.682 2.050 1.00 88.31 89 HIS A C 1
ATOM 728 O O . HIS A 1 89 ? 7.982 8.718 1.461 1.00 88.31 89 HIS A O 1
ATOM 734 N N . ASP A 1 90 ? 6.708 7.670 3.003 1.00 90.38 90 ASP A N 1
ATOM 735 C CA . ASP A 1 90 ? 5.960 8.848 3.429 1.00 90.38 90 ASP A CA 1
ATOM 736 C C . ASP A 1 90 ? 6.772 9.774 4.344 1.00 90.38 90 ASP A C 1
ATOM 738 O O . ASP A 1 90 ? 7.365 9.349 5.339 1.00 90.38 90 ASP A O 1
ATOM 742 N N . ALA A 1 91 ? 6.667 11.079 4.087 1.00 89.00 91 ALA A N 1
ATOM 743 C CA . ALA A 1 91 ? 7.063 12.099 5.048 1.00 89.00 91 ALA A CA 1
ATOM 744 C C . ALA A 1 91 ? 5.960 12.301 6.089 1.00 89.00 91 ALA A C 1
ATOM 746 O O . ALA A 1 91 ? 4.836 12.682 5.744 1.00 89.00 91 ALA A O 1
ATOM 747 N N . GLU A 1 92 ? 6.295 12.208 7.374 1.00 91.50 92 GLU A N 1
ATOM 748 C CA . GLU A 1 92 ? 5.355 12.561 8.445 1.00 91.50 92 GLU A CA 1
ATOM 749 C C . GLU A 1 92 ? 4.840 14.007 8.311 1.00 91.50 92 GLU A C 1
ATOM 751 O O . GLU A 1 92 ? 3.650 14.283 8.473 1.00 91.50 92 GLU A O 1
ATOM 756 N N . SER A 1 93 ? 5.723 14.936 7.934 1.00 90.44 93 SER A N 1
ATOM 757 C CA . SER A 1 93 ? 5.365 16.344 7.734 1.00 90.44 93 SER A CA 1
ATOM 758 C C . SER A 1 93 ? 4.345 16.549 6.605 1.00 90.44 93 SER A C 1
ATOM 760 O O . SER A 1 93 ? 3.482 17.425 6.707 1.00 90.44 93 SER A O 1
ATOM 762 N N . VAL A 1 94 ? 4.388 15.730 5.550 1.00 90.81 94 VAL A N 1
ATOM 763 C CA . VAL A 1 94 ? 3.426 15.792 4.436 1.00 90.81 94 VAL A CA 1
ATOM 764 C C . VAL A 1 94 ? 2.063 15.268 4.877 1.00 90.81 94 VAL A C 1
ATOM 766 O O . VAL A 1 94 ? 1.050 15.902 4.581 1.00 90.81 94 VAL A O 1
ATOM 769 N N . LEU A 1 95 ? 2.013 14.173 5.639 1.00 93.19 95 LEU A N 1
ATOM 770 C CA . LEU A 1 95 ? 0.760 13.648 6.193 1.00 93.19 95 LEU A CA 1
ATOM 771 C C . LEU A 1 95 ? 0.100 14.667 7.131 1.00 93.19 95 LEU A C 1
ATOM 773 O O . LEU A 1 95 ? -1.079 14.984 6.969 1.00 93.19 95 LEU A O 1
ATOM 777 N N . PHE A 1 96 ? 0.877 15.262 8.038 1.00 92.88 96 PHE A N 1
ATOM 778 C CA . PHE A 1 96 ? 0.386 16.264 8.985 1.00 92.88 96 PHE A CA 1
ATOM 779 C C . PHE A 1 96 ? -0.111 17.542 8.294 1.00 92.88 96 PHE A C 1
ATOM 781 O O . PHE A 1 96 ? -1.195 18.045 8.586 1.00 92.88 96 PHE A O 1
ATOM 788 N N . THR A 1 97 ? 0.642 18.073 7.328 1.00 91.88 97 THR A N 1
ATOM 789 C CA . THR A 1 97 ? 0.208 19.261 6.567 1.00 91.88 97 THR A CA 1
ATOM 790 C C . THR A 1 97 ? -0.984 18.969 5.654 1.00 91.88 97 THR A C 1
ATOM 792 O O . THR A 1 97 ? -1.797 19.860 5.400 1.00 91.88 97 THR A O 1
ATOM 795 N N . THR A 1 98 ? -1.137 17.726 5.191 1.00 93.00 98 THR A N 1
ATOM 796 C CA . THR A 1 98 ? -2.328 17.276 4.458 1.00 93.00 98 THR A CA 1
ATOM 797 C C . THR A 1 98 ? -3.551 17.245 5.366 1.00 93.00 98 THR A C 1
ATOM 799 O O . THR A 1 98 ? -4.578 17.806 4.988 1.00 93.00 98 THR A O 1
ATOM 802 N N . GLU A 1 99 ? -3.428 16.684 6.572 1.00 94.88 99 GLU A N 1
ATOM 803 C CA . GLU A 1 99 ? -4.476 16.700 7.601 1.00 94.88 99 GLU A CA 1
ATOM 804 C C . GLU A 1 99 ? -4.872 18.119 8.024 1.00 94.88 99 GLU A C 1
ATOM 806 O O . GLU A 1 99 ? -6.040 18.354 8.290 1.00 94.88 99 GLU A O 1
ATOM 811 N N . GLN A 1 100 ? -3.947 19.083 8.058 1.00 93.19 100 GLN A N 1
ATOM 812 C CA . GLN A 1 100 ? -4.289 20.482 8.357 1.00 93.19 100 GLN A CA 1
ATOM 813 C C . GLN A 1 100 ? -4.980 21.204 7.193 1.00 93.19 100 GLN A C 1
ATOM 815 O O . GLN A 1 100 ? -5.838 22.064 7.401 1.00 93.19 100 GLN A O 1
ATOM 820 N N . ALA A 1 101 ? -4.552 20.924 5.960 1.00 92.69 101 ALA A N 1
ATOM 821 C CA . ALA A 1 101 ? -5.063 21.593 4.763 1.00 92.69 101 ALA A CA 1
ATOM 822 C C . ALA A 1 101 ? -6.429 21.049 4.316 1.00 92.69 101 ALA A C 1
ATOM 824 O O . ALA A 1 101 ? -7.207 21.735 3.636 1.00 92.69 101 ALA A O 1
ATOM 825 N N . LEU A 1 102 ? -6.699 19.793 4.652 1.00 90.81 102 LEU A N 1
ATOM 826 C CA . LEU A 1 102 ? -8.012 19.179 4.584 1.00 90.81 102 LEU A CA 1
ATOM 827 C C . LEU A 1 102 ? -8.693 19.402 5.934 1.00 90.81 102 LEU A C 1
ATOM 829 O O . LEU A 1 102 ? -8.041 19.500 6.957 1.00 90.81 102 LEU A O 1
ATOM 833 N N . SER A 1 103 ? -10.007 19.577 5.972 1.00 79.31 103 SER A N 1
ATOM 834 C CA . SER A 1 103 ? -10.684 19.635 7.266 1.00 79.31 103 SER A CA 1
ATOM 835 C C . SER A 1 103 ? -10.545 18.280 7.970 1.00 79.31 103 SER A C 1
ATOM 837 O O . SER A 1 103 ? -10.515 17.238 7.310 1.00 79.31 103 SER A O 1
ATOM 839 N N . SER A 1 104 ? -10.517 18.285 9.303 1.00 77.19 104 SER A N 1
ATOM 840 C CA . SER A 1 104 ? -10.305 17.097 10.148 1.00 77.19 104 SER A CA 1
ATOM 841 C C . SER A 1 104 ? -11.388 16.016 10.041 1.00 77.19 104 SER A C 1
ATOM 843 O O . SER A 1 104 ? -11.399 15.093 10.839 1.00 77.19 104 SER A O 1
ATOM 845 N N . ASN A 1 105 ? -12.333 16.134 9.110 1.00 89.69 105 ASN A N 1
ATOM 846 C CA . ASN A 1 105 ? -13.351 15.138 8.784 1.00 89.69 105 ASN A CA 1
ATOM 847 C C . ASN A 1 105 ? -13.086 14.408 7.454 1.00 89.69 105 ASN A C 1
ATOM 849 O O . ASN A 1 105 ? -13.866 13.530 7.097 1.00 89.69 105 ASN A O 1
ATOM 853 N N . LEU A 1 106 ? -12.066 14.809 6.687 1.00 95.62 106 LEU A N 1
ATOM 854 C CA . LEU A 1 106 ? -11.765 14.239 5.368 1.00 95.62 106 LEU A CA 1
ATOM 855 C C . LEU A 1 106 ? -10.463 13.449 5.341 1.00 95.62 106 LEU A C 1
ATOM 857 O O . LEU A 1 106 ? -10.376 12.457 4.626 1.00 95.62 106 LEU A O 1
ATOM 861 N N . PHE A 1 107 ? -9.453 13.888 6.083 1.00 97.19 107 PHE A N 1
ATOM 862 C CA . PHE A 1 107 ? -8.172 13.206 6.155 1.00 97.19 107 PHE A CA 1
ATOM 863 C C . PHE A 1 107 ? -7.708 13.160 7.599 1.00 97.19 107 PHE A C 1
ATOM 865 O O . PHE A 1 107 ? -7.815 14.155 8.311 1.00 97.19 107 PHE A O 1
ATOM 872 N N . HIS A 1 108 ? -7.211 12.000 8.000 1.00 97.50 108 HIS A N 1
ATOM 873 C CA . HIS A 1 108 ? -6.781 11.701 9.350 1.00 97.50 108 HIS A CA 1
ATOM 874 C C . HIS A 1 108 ? -5.433 10.990 9.287 1.00 97.50 108 HIS A C 1
ATOM 876 O O . HIS A 1 108 ? -5.286 10.005 8.556 1.00 97.50 108 HIS A O 1
ATOM 882 N N . TYR A 1 109 ? -4.473 11.453 10.081 1.00 96.94 109 TYR A N 1
ATOM 883 C CA . TYR A 1 109 ? -3.185 10.794 10.279 1.00 96.94 109 TYR A CA 1
ATOM 884 C C . TYR A 1 109 ? -3.082 10.319 11.740 1.00 96.94 109 TYR A C 1
ATOM 886 O O . TYR A 1 109 ? -2.619 11.064 12.604 1.00 96.94 109 TYR A O 1
ATOM 894 N N . PRO A 1 110 ? -3.532 9.084 12.055 1.00 95.62 110 PRO A N 1
ATOM 895 C CA . PRO A 1 110 ? -3.648 8.616 13.438 1.00 95.62 110 PRO A CA 1
ATOM 896 C C . PRO A 1 110 ? -2.309 8.303 14.116 1.00 95.62 110 PRO A C 1
ATOM 898 O O . PRO A 1 110 ? -2.284 8.131 15.335 1.00 95.62 110 PRO A O 1
ATOM 901 N N . GLN A 1 111 ? -1.214 8.222 13.348 1.00 94.50 111 GLN A N 1
ATOM 902 C CA . GLN A 1 111 ? 0.109 7.796 13.819 1.00 94.50 111 GLN A CA 1
ATOM 903 C C . GLN A 1 111 ? 0.049 6.384 14.433 1.00 94.50 111 GLN A C 1
ATOM 905 O O . GLN A 1 111 ? -0.567 5.492 13.858 1.00 94.50 111 GLN A O 1
ATOM 910 N N . ASN A 1 112 ? 0.661 6.184 15.603 1.00 95.56 112 ASN A N 1
ATOM 911 C CA . ASN A 1 112 ? 0.671 4.927 16.352 1.00 95.56 112 ASN A CA 1
ATOM 912 C C . ASN A 1 112 ? -0.501 4.851 17.348 1.00 95.56 112 ASN A C 1
ATOM 914 O O . ASN A 1 112 ? -0.290 4.757 18.564 1.00 95.56 112 ASN A O 1
ATOM 918 N N . ASN A 1 113 ? -1.739 4.974 16.862 1.00 96.62 113 ASN A N 1
ATOM 919 C CA . ASN A 1 113 ? -2.911 5.107 17.730 1.00 96.62 113 ASN A CA 1
ATOM 920 C C . ASN A 1 113 ? -4.165 4.389 17.211 1.00 96.62 113 ASN A C 1
ATOM 922 O O . ASN A 1 113 ? -4.256 3.970 16.055 1.00 96.62 113 ASN A O 1
ATOM 926 N N . TRP A 1 114 ? -5.144 4.260 18.106 1.00 97.06 114 TRP A N 1
ATOM 927 C CA . TRP A 1 114 ? -6.463 3.717 17.820 1.00 97.06 114 TRP A CA 1
ATOM 928 C C . TRP A 1 114 ? -7.364 4.743 17.137 1.00 97.06 114 TRP A C 1
ATOM 930 O O . TRP A 1 114 ? -7.458 5.896 17.555 1.00 97.06 114 TRP A O 1
ATOM 940 N N . VAL A 1 115 ? -8.099 4.270 16.138 1.00 96.62 115 VAL A N 1
ATOM 941 C CA . VAL A 1 115 ? -9.266 4.933 15.566 1.00 96.62 115 VAL A CA 1
ATOM 942 C C . VAL A 1 115 ? -10.480 4.063 15.853 1.00 96.62 115 VAL A C 1
ATOM 944 O O . VAL A 1 115 ? -10.579 2.928 15.382 1.00 96.62 115 VAL A O 1
ATOM 947 N N . GLU A 1 116 ? -11.411 4.608 16.629 1.00 94.94 116 GLU A N 1
ATOM 948 C CA . GLU A 1 116 ? -12.687 3.964 16.922 1.00 94.94 116 GLU A CA 1
ATOM 949 C C . GLU A 1 116 ? -13.711 4.356 15.855 1.00 94.94 116 GLU A C 1
ATOM 951 O O . GLU A 1 116 ? -14.181 5.495 15.803 1.00 94.94 116 GLU A O 1
ATOM 956 N N . LEU A 1 117 ? -14.075 3.404 15.001 1.00 93.94 117 LEU A N 1
ATOM 957 C CA . LEU A 1 117 ? -15.177 3.549 14.052 1.00 93.94 117 LEU A CA 1
ATOM 958 C C . LEU A 1 117 ? -16.443 2.919 14.660 1.00 93.94 117 LEU A C 1
ATOM 960 O O . LEU A 1 117 ? -16.353 2.223 15.674 1.00 93.94 117 LEU A O 1
ATOM 964 N N . PRO A 1 118 ? -17.653 3.171 14.126 1.00 90.81 118 PRO A N 1
ATOM 965 C CA . PRO A 1 118 ? -18.896 2.726 14.768 1.00 90.81 118 PRO A CA 1
ATOM 966 C C . PRO A 1 118 ? -18.946 1.229 15.111 1.00 90.81 118 PRO A C 1
ATOM 968 O O . PRO A 1 118 ? -19.559 0.843 16.103 1.00 90.81 118 PRO A O 1
ATOM 971 N N . ASP A 1 119 ? -18.285 0.401 14.315 1.00 93.88 119 ASP A N 1
ATOM 972 C CA . ASP A 1 119 ? -18.409 -1.053 14.321 1.00 93.88 119 ASP A CA 1
ATOM 973 C C . ASP A 1 119 ? -17.074 -1.804 14.261 1.00 93.88 119 ASP A C 1
ATOM 975 O O . ASP A 1 119 ? -17.064 -3.016 14.442 1.00 93.88 119 ASP A O 1
ATOM 979 N N . ILE A 1 120 ? -15.959 -1.103 14.058 1.00 96.00 120 ILE A N 1
ATOM 980 C CA . ILE A 1 120 ? -14.605 -1.663 14.085 1.00 96.00 120 ILE A CA 1
ATOM 981 C C . ILE A 1 120 ? -13.682 -0.719 14.854 1.00 96.00 120 ILE A C 1
ATOM 983 O O . ILE A 1 120 ? -13.864 0.497 14.808 1.00 96.00 120 ILE A O 1
ATOM 987 N N . ASP A 1 121 ? -12.681 -1.272 15.531 1.00 97.00 121 ASP A N 1
ATOM 988 C CA . ASP A 1 121 ? -11.600 -0.484 16.123 1.00 97.00 121 ASP A CA 1
ATOM 989 C C . ASP A 1 121 ? -10.294 -0.824 15.401 1.00 97.00 121 ASP A C 1
ATOM 991 O O . ASP A 1 121 ? -9.968 -1.999 15.215 1.00 97.00 121 ASP A O 1
ATOM 995 N N . ILE A 1 122 ? -9.548 0.193 14.973 1.00 97.94 122 ILE A N 1
ATOM 996 C CA . ILE A 1 122 ? -8.354 0.011 14.141 1.00 97.94 122 ILE A CA 1
ATOM 997 C C . ILE A 1 122 ? -7.155 0.635 14.836 1.00 97.94 122 ILE A C 1
ATOM 999 O O . ILE A 1 122 ? -7.189 1.818 15.163 1.00 97.94 122 ILE A O 1
ATOM 1003 N N . TYR A 1 123 ? -6.091 -0.134 15.032 1.00 98.12 123 TYR A N 1
ATOM 1004 C CA . TYR A 1 123 ? -4.796 0.404 15.425 1.00 98.12 123 TYR A CA 1
ATOM 1005 C C . TYR A 1 123 ? -3.951 0.651 14.182 1.00 98.12 123 TYR A C 1
ATOM 1007 O O . TYR A 1 123 ? -3.751 -0.263 13.381 1.00 98.12 123 TYR A O 1
ATOM 1015 N N . PHE A 1 124 ? -3.453 1.873 14.036 1.00 98.19 124 PHE A N 1
ATOM 1016 C CA . PHE A 1 124 ? -2.501 2.234 12.995 1.00 98.19 124 PHE A CA 1
ATOM 1017 C C . PHE A 1 124 ? -1.094 2.116 13.575 1.00 98.19 124 PHE A C 1
ATOM 1019 O O . PHE A 1 124 ? -0.839 2.590 14.678 1.00 98.19 124 PHE A O 1
ATOM 1026 N N . LEU A 1 125 ? -0.200 1.450 12.849 1.00 96.75 125 LEU A N 1
ATOM 1027 C CA . LEU A 1 125 ? 1.214 1.336 13.184 1.00 96.75 125 LEU A CA 1
ATOM 1028 C C . LEU A 1 125 ? 2.035 1.907 12.028 1.00 96.75 125 LEU A C 1
ATOM 1030 O O . LEU A 1 125 ? 2.098 1.314 10.949 1.00 96.75 125 LEU A O 1
ATOM 1034 N N . ASN A 1 126 ? 2.658 3.057 12.265 1.00 95.69 126 ASN A N 1
ATOM 1035 C CA . ASN A 1 126 ? 3.598 3.662 11.334 1.00 95.69 126 ASN A CA 1
ATOM 1036 C C . ASN A 1 126 ? 4.803 2.748 11.108 1.00 95.69 126 ASN A C 1
ATOM 1038 O O . ASN A 1 126 ? 5.289 2.110 12.041 1.00 95.69 126 ASN A O 1
ATOM 1042 N N . SER A 1 127 ? 5.311 2.761 9.878 1.00 92.19 127 SER A N 1
ATOM 1043 C CA . SER A 1 127 ? 6.514 2.031 9.497 1.00 92.19 127 SER A CA 1
ATOM 1044 C C . SER A 1 127 ? 7.761 2.592 10.172 1.00 92.19 127 SER A C 1
ATOM 1046 O O . SER A 1 127 ? 7.999 3.808 10.131 1.00 92.19 127 SER A O 1
ATOM 1048 N N . ASN A 1 128 ? 8.584 1.684 10.698 1.00 84.56 128 ASN A N 1
ATOM 1049 C CA . ASN A 1 128 ? 9.923 1.959 11.231 1.00 84.56 128 ASN A CA 1
ATOM 1050 C C . ASN A 1 128 ? 11.009 1.170 10.475 1.00 84.56 128 ASN A C 1
ATOM 1052 O O . ASN A 1 128 ? 12.161 1.127 10.901 1.00 84.56 128 ASN A O 1
ATOM 1056 N N . ALA A 1 129 ? 10.654 0.528 9.358 1.00 71.00 129 ALA A N 1
ATOM 1057 C CA . ALA A 1 129 ? 11.521 -0.371 8.597 1.00 71.00 129 ALA A CA 1
ATOM 1058 C C . ALA A 1 129 ? 12.877 0.236 8.184 1.00 71.00 129 ALA A C 1
ATOM 1060 O O . ALA A 1 129 ? 13.872 -0.487 8.138 1.00 71.00 129 ALA A O 1
ATOM 1061 N N . ASP A 1 130 ? 12.924 1.541 7.909 1.00 72.00 130 ASP A N 1
ATOM 1062 C CA . ASP A 1 130 ? 14.129 2.238 7.435 1.00 72.00 130 ASP A CA 1
ATOM 1063 C C . ASP A 1 130 ? 15.008 2.803 8.574 1.00 72.00 130 ASP A C 1
ATOM 1065 O O . ASP A 1 130 ? 16.052 3.400 8.311 1.00 72.00 130 ASP A O 1
ATOM 1069 N N . GLU A 1 131 ? 14.617 2.621 9.841 1.00 78.81 131 GLU A N 1
ATOM 1070 C CA . GLU A 1 131 ? 15.330 3.185 11.001 1.00 78.81 131 GLU A CA 1
ATOM 1071 C C . GLU A 1 131 ? 16.414 2.259 11.576 1.00 78.81 131 GLU A C 1
ATOM 1073 O O . GLU A 1 131 ? 17.237 2.689 12.387 1.00 78.81 131 GLU A O 1
ATOM 1078 N N . PHE A 1 132 ? 16.448 0.996 11.145 1.00 80.44 132 PHE A N 1
ATOM 1079 C CA . PHE A 1 132 ? 17.306 -0.037 11.722 1.00 80.44 132 PHE A CA 1
ATOM 1080 C C . PHE A 1 132 ? 18.296 -0.589 10.695 1.00 80.44 132 PHE A C 1
ATOM 1082 O O . PHE A 1 132 ? 18.010 -0.654 9.502 1.00 80.44 132 PHE A O 1
ATOM 1089 N N . TYR A 1 133 ? 19.476 -0.999 11.166 1.00 75.50 133 TYR A N 1
ATOM 1090 C CA . TYR A 1 133 ? 20.541 -1.566 10.324 1.00 75.50 133 TYR A CA 1
ATOM 1091 C C . TYR A 1 133 ? 20.695 -3.083 10.487 1.00 75.50 133 TYR A C 1
ATOM 1093 O O . TYR A 1 133 ? 21.284 -3.732 9.620 1.00 75.50 133 TYR A O 1
ATOM 1101 N N . ASP A 1 134 ? 20.157 -3.656 11.563 1.00 83.50 134 ASP A N 1
ATOM 1102 C CA . ASP A 1 134 ? 20.145 -5.090 11.815 1.00 83.50 134 ASP A CA 1
ATOM 1103 C C . ASP A 1 134 ? 18.761 -5.580 12.265 1.00 83.50 134 ASP A C 1
ATOM 1105 O O . ASP A 1 134 ? 17.867 -4.827 12.656 1.00 83.50 134 ASP A O 1
ATOM 1109 N N . ARG A 1 135 ? 18.580 -6.895 12.159 1.00 83.50 135 ARG A N 1
ATOM 1110 C CA . ARG A 1 135 ? 17.304 -7.560 12.404 1.00 83.50 135 ARG A CA 1
ATOM 1111 C C . ARG A 1 135 ? 16.968 -7.697 13.884 1.00 83.50 135 ARG A C 1
ATOM 1113 O O . ARG A 1 135 ? 15.782 -7.721 14.217 1.00 83.50 135 ARG A O 1
ATOM 1120 N N . GLU A 1 136 ? 17.970 -7.897 14.733 1.00 84.69 136 GLU A N 1
ATOM 1121 C CA . GLU A 1 136 ? 17.777 -8.196 16.152 1.00 84.69 136 GLU A CA 1
ATOM 1122 C C . GLU A 1 136 ? 17.304 -6.947 16.891 1.00 84.69 136 GLU A C 1
ATOM 1124 O O . GLU A 1 136 ? 16.308 -7.026 17.616 1.00 84.69 136 GLU A O 1
ATOM 1129 N N . ASP A 1 137 ? 17.918 -5.794 16.622 1.00 85.94 137 ASP A N 1
ATOM 1130 C CA . ASP A 1 137 ? 17.496 -4.507 17.182 1.00 85.94 137 ASP A CA 1
ATOM 1131 C C . ASP A 1 137 ? 16.084 -4.142 16.713 1.00 85.94 137 ASP A C 1
ATOM 1133 O O . ASP A 1 137 ? 15.219 -3.813 17.529 1.00 85.94 137 ASP A O 1
ATOM 1137 N N . TYR A 1 138 ? 15.805 -4.305 15.415 1.00 87.94 138 TYR A N 1
ATOM 1138 C CA . TYR A 1 138 ? 14.479 -4.055 14.847 1.00 87.94 138 TYR A CA 1
ATOM 1139 C C . TYR A 1 138 ? 13.391 -4.939 15.478 1.00 87.94 138 TYR A C 1
ATOM 1141 O O . TYR A 1 138 ? 12.336 -4.449 15.885 1.00 87.94 138 TYR A O 1
ATOM 1149 N N . ASN A 1 139 ? 13.639 -6.248 15.619 1.00 87.44 139 ASN A N 1
ATOM 1150 C CA . ASN A 1 139 ? 12.671 -7.142 16.260 1.00 87.44 139 ASN A CA 1
ATOM 1151 C C . ASN A 1 139 ? 12.532 -6.851 17.758 1.00 87.44 139 ASN A C 1
ATOM 1153 O O . ASN A 1 139 ? 11.419 -6.907 18.269 1.00 87.44 139 ASN A O 1
ATOM 1157 N N . SER A 1 140 ? 13.618 -6.517 18.458 1.00 88.62 140 SER A N 1
ATOM 1158 C CA . SER A 1 140 ? 13.574 -6.174 19.885 1.00 88.62 140 SER A CA 1
ATOM 1159 C C . SER A 1 140 ? 12.738 -4.920 20.135 1.00 88.62 140 SER A C 1
ATOM 1161 O O . SER A 1 140 ? 11.885 -4.919 21.024 1.00 88.62 140 SER A O 1
ATOM 1163 N N . PHE A 1 141 ? 12.918 -3.887 19.307 1.00 90.50 141 PHE A N 1
ATOM 1164 C CA . PHE A 1 141 ? 12.079 -2.691 19.316 1.00 90.50 141 PHE A CA 1
ATOM 1165 C C . PHE A 1 141 ? 10.602 -3.040 19.088 1.00 90.50 141 PHE A C 1
ATOM 1167 O O . PHE A 1 141 ? 9.747 -2.696 19.908 1.00 90.50 141 PHE A O 1
ATOM 1174 N N . LEU A 1 142 ? 10.302 -3.793 18.025 1.00 90.44 142 LEU A N 1
ATOM 1175 C CA . LEU A 1 142 ? 8.927 -4.170 17.695 1.00 90.44 142 LEU A CA 1
ATOM 1176 C C . LEU A 1 142 ? 8.268 -5.037 18.765 1.00 90.44 142 LEU A C 1
ATOM 1178 O O . LEU A 1 142 ? 7.078 -4.884 19.007 1.00 90.44 142 LEU A O 1
ATOM 1182 N N . ILE A 1 143 ? 9.007 -5.921 19.437 1.00 92.00 143 ILE A N 1
ATOM 1183 C CA . ILE A 1 143 ? 8.477 -6.711 20.556 1.00 92.00 143 ILE A CA 1
ATOM 1184 C C . ILE A 1 143 ? 7.964 -5.788 21.668 1.00 92.00 143 ILE A C 1
ATOM 1186 O O . ILE A 1 143 ? 6.881 -6.023 22.210 1.00 92.00 143 ILE A O 1
ATOM 1190 N N . GLU A 1 144 ? 8.713 -4.741 22.015 1.00 92.69 144 GLU A N 1
ATOM 1191 C CA . GLU A 1 144 ? 8.298 -3.788 23.045 1.00 92.69 144 GLU A CA 1
ATOM 1192 C C . GLU A 1 144 ? 7.096 -2.947 22.596 1.00 92.69 144 GLU A C 1
ATOM 1194 O O . GLU A 1 144 ? 6.137 -2.800 23.361 1.00 92.69 144 GLU A O 1
ATOM 1199 N N . GLU A 1 145 ? 7.076 -2.477 21.347 1.00 92.38 145 GLU A N 1
ATOM 1200 C CA . GLU A 1 145 ? 5.903 -1.795 20.784 1.00 92.38 145 GLU A CA 1
ATOM 1201 C C . GLU A 1 145 ? 4.674 -2.711 20.760 1.00 92.38 145 GLU A C 1
ATOM 1203 O O . GLU A 1 145 ? 3.596 -2.342 21.228 1.00 92.38 145 GLU A O 1
ATOM 1208 N N . PHE A 1 146 ? 4.828 -3.962 20.338 1.00 94.62 146 PHE A N 1
ATOM 1209 C CA . PHE A 1 146 ? 3.735 -4.929 20.267 1.00 94.62 146 PHE A CA 1
ATOM 1210 C C . PHE A 1 146 ? 3.193 -5.279 21.652 1.00 94.62 146 PHE A C 1
ATOM 1212 O O . PHE A 1 146 ? 1.982 -5.420 21.823 1.00 94.62 146 PHE A O 1
ATOM 1219 N N . LYS A 1 147 ? 4.039 -5.336 22.686 1.00 93.75 147 LYS A N 1
ATOM 1220 C CA . LYS A 1 147 ? 3.569 -5.455 24.076 1.00 93.75 147 LYS A CA 1
ATOM 1221 C C 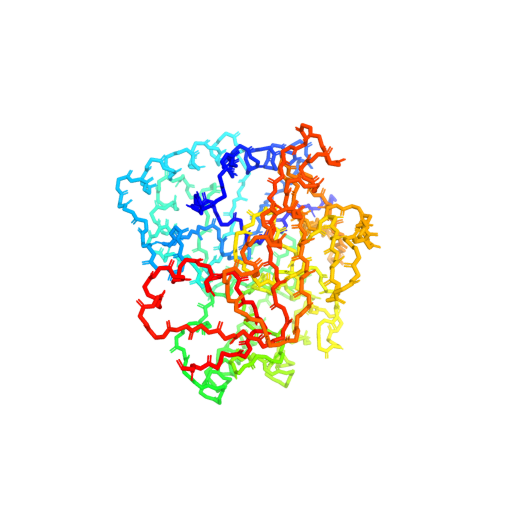. LYS A 1 147 ? 2.743 -4.240 24.504 1.00 93.75 147 LYS A C 1
ATOM 1223 O O . LYS A 1 147 ? 1.715 -4.414 25.162 1.00 93.75 147 LYS A O 1
ATOM 1228 N N . LYS A 1 148 ? 3.143 -3.016 24.138 1.00 94.12 148 LYS A N 1
ATOM 1229 C CA . LYS A 1 148 ? 2.366 -1.796 24.439 1.00 94.12 148 LYS A CA 1
ATOM 1230 C C . LYS A 1 148 ? 1.003 -1.828 23.750 1.00 94.12 148 LYS A C 1
ATOM 1232 O O . LYS A 1 148 ? -0.012 -1.601 24.412 1.00 94.12 148 LYS A O 1
ATOM 1237 N N . ILE A 1 149 ? 0.970 -2.195 22.469 1.00 95.12 149 ILE A N 1
ATOM 1238 C CA . ILE A 1 149 ? -0.265 -2.351 21.690 1.00 95.12 149 ILE A CA 1
ATOM 1239 C C . ILE A 1 149 ? -1.158 -3.406 22.343 1.00 95.12 149 ILE A C 1
ATOM 1241 O O . ILE A 1 149 ? -2.305 -3.116 22.682 1.00 95.12 149 ILE A O 1
ATOM 1245 N N . ALA A 1 150 ? -0.616 -4.591 22.628 1.00 93.12 150 ALA A N 1
ATOM 1246 C CA . ALA A 1 150 ? -1.329 -5.675 23.296 1.00 93.12 150 ALA A CA 1
ATOM 1247 C C . ALA A 1 150 ? -1.958 -5.245 24.629 1.00 93.12 150 ALA A C 1
ATOM 1249 O O . ALA A 1 150 ? -3.093 -5.620 24.925 1.00 93.12 150 ALA A O 1
ATOM 1250 N N . ASN A 1 151 ? -1.241 -4.448 25.422 1.00 92.75 151 ASN A N 1
ATOM 1251 C CA . ASN A 1 151 ? -1.744 -3.918 26.687 1.00 92.75 151 ASN A CA 1
ATOM 1252 C C . ASN A 1 151 ? -2.825 -2.847 26.490 1.00 92.75 151 ASN A C 1
ATOM 1254 O O . ASN A 1 151 ? -3.732 -2.739 27.315 1.00 92.75 151 ASN A O 1
ATOM 1258 N N . SER A 1 152 ? -2.754 -2.057 25.416 1.00 94.06 152 SER A N 1
ATOM 1259 C CA . SER A 1 152 ? -3.780 -1.057 25.102 1.00 94.06 152 SER A CA 1
ATOM 1260 C C . SER A 1 152 ? -5.127 -1.702 24.740 1.00 94.06 152 SER A C 1
ATOM 1262 O O . SER A 1 152 ? -6.159 -1.223 25.204 1.00 94.06 152 SER A O 1
ATOM 1264 N N . ILE A 1 153 ? -5.117 -2.854 24.053 1.00 92.81 153 ILE A N 1
ATOM 1265 C CA . ILE A 1 153 ? -6.325 -3.624 23.684 1.00 92.81 153 ILE A CA 1
ATOM 1266 C C . ILE A 1 153 ? -7.139 -4.030 24.917 1.00 92.81 153 ILE A C 1
ATOM 1268 O O . ILE A 1 153 ? -8.369 -4.026 24.881 1.00 92.81 153 ILE A O 1
ATOM 1272 N N . LEU A 1 154 ? -6.472 -4.343 26.035 1.00 87.75 154 LEU A N 1
ATOM 1273 C CA . LEU A 1 154 ? -7.137 -4.727 27.288 1.00 87.75 154 LEU A CA 1
ATOM 1274 C C . LEU A 1 154 ? -8.037 -3.619 27.853 1.00 87.75 154 LEU A C 1
ATOM 1276 O O . LEU A 1 154 ? -8.926 -3.904 28.651 1.00 87.75 154 LEU A O 1
ATOM 1280 N N . LYS A 1 155 ? -7.809 -2.364 27.453 1.00 87.12 155 LYS A N 1
ATOM 1281 C CA . LYS A 1 155 ? -8.586 -1.197 27.892 1.00 87.12 155 LYS A CA 1
ATOM 1282 C C . LYS A 1 155 ? -9.750 -0.868 26.954 1.00 87.12 155 LYS A C 1
ATOM 1284 O O . LYS A 1 155 ? -10.544 0.010 27.278 1.00 87.12 155 LYS A O 1
ATOM 1289 N N . MET A 1 156 ? -9.844 -1.537 25.806 1.00 87.69 156 MET A N 1
ATOM 1290 C CA . MET A 1 156 ? -10.847 -1.254 24.782 1.00 87.69 156 MET A CA 1
ATOM 1291 C C . MET A 1 156 ? -12.135 -2.049 24.983 1.00 87.69 156 MET A C 1
ATOM 1293 O O . MET A 1 156 ? -12.169 -3.062 25.692 1.00 87.69 156 MET A O 1
ATOM 1297 N N . SER A 1 157 ? -13.197 -1.612 24.299 1.00 81.19 157 SER A N 1
ATOM 1298 C CA . SER A 1 157 ? -14.445 -2.369 24.237 1.00 81.19 157 SER A CA 1
ATOM 1299 C C . SER A 1 157 ? -14.198 -3.775 23.695 1.00 81.19 157 SER A C 1
ATOM 1301 O O . SER A 1 157 ? -13.540 -3.979 22.675 1.00 81.19 157 SER A O 1
ATOM 1303 N N . GLN A 1 158 ? -14.781 -4.776 24.349 1.00 83.25 158 GLN A N 1
ATOM 1304 C CA . GLN A 1 158 ? -14.679 -6.165 23.905 1.00 83.25 158 GLN A CA 1
ATOM 1305 C C . GLN A 1 158 ? -15.681 -6.512 22.793 1.00 83.25 158 GLN A C 1
ATOM 1307 O O . GLN A 1 158 ? -15.591 -7.591 22.222 1.00 83.25 158 GLN A O 1
ATOM 1312 N N . THR A 1 159 ? -16.595 -5.601 22.444 1.00 86.38 159 THR A N 1
ATOM 1313 C CA . THR A 1 159 ? -17.701 -5.894 21.518 1.00 86.38 159 THR A CA 1
ATOM 1314 C C . THR A 1 159 ? -17.346 -5.737 20.045 1.00 86.38 159 THR A C 1
ATOM 1316 O O . THR A 1 159 ? -17.920 -6.441 19.222 1.00 86.38 159 THR A O 1
ATOM 1319 N N . LYS A 1 160 ? -16.430 -4.826 19.699 1.00 92.31 160 LYS A N 1
ATOM 1320 C CA . LYS A 1 160 ? -16.029 -4.590 18.308 1.00 92.31 160 LYS A CA 1
ATOM 1321 C C . LYS A 1 160 ? -14.830 -5.460 17.927 1.00 92.31 160 LYS A C 1
ATOM 1323 O O . LYS A 1 160 ? -13.949 -5.674 18.773 1.00 92.31 160 LYS A O 1
ATOM 1328 N N . PRO A 1 161 ? -14.749 -5.953 16.683 1.00 95.31 161 PRO A N 1
ATOM 1329 C CA . PRO A 1 161 ? -13.531 -6.560 16.177 1.00 95.31 161 PRO A CA 1
ATOM 1330 C C . PRO A 1 161 ? -12.404 -5.517 16.100 1.00 95.31 161 PRO A C 1
ATOM 1332 O O . PRO A 1 161 ? -12.637 -4.347 15.791 1.00 95.31 161 PRO A O 1
ATOM 1335 N N . LYS A 1 162 ? -11.179 -5.960 16.398 1.00 97.00 162 LYS A N 1
ATOM 1336 C CA . LYS A 1 162 ? -9.969 -5.131 16.365 1.00 97.00 162 LYS A CA 1
ATOM 1337 C C . LYS A 1 162 ? -9.187 -5.434 15.100 1.00 97.00 162 LYS A C 1
ATOM 1339 O O . LYS A 1 162 ? -8.982 -6.608 14.791 1.00 97.00 162 LYS A O 1
ATOM 1344 N N . ILE A 1 163 ? -8.704 -4.406 14.421 1.00 98.12 163 ILE A N 1
ATOM 1345 C CA . ILE A 1 163 ? -7.861 -4.529 13.230 1.00 98.12 163 ILE A CA 1
ATOM 1346 C C . ILE A 1 163 ? -6.522 -3.849 13.493 1.00 98.12 163 ILE A C 1
ATOM 1348 O O . ILE A 1 163 ? -6.485 -2.771 14.080 1.00 98.12 163 ILE A O 1
ATOM 1352 N N . LEU A 1 164 ? -5.431 -4.473 13.061 1.00 98.31 164 LEU A N 1
ATOM 1353 C CA . LEU A 1 164 ? -4.126 -3.824 12.976 1.00 98.31 164 LEU A CA 1
ATOM 1354 C C . LEU A 1 164 ? -3.863 -3.459 11.518 1.00 98.31 164 LEU A C 1
ATOM 1356 O O . LEU A 1 164 ? -3.912 -4.330 10.650 1.00 98.31 164 LEU A O 1
ATOM 1360 N N . LEU A 1 165 ? -3.571 -2.189 11.262 1.00 98.44 165 LEU A N 1
ATOM 1361 C CA . LEU A 1 165 ? -3.066 -1.713 9.983 1.00 98.44 165 LEU A CA 1
ATOM 1362 C C . LEU A 1 165 ? -1.600 -1.322 10.162 1.00 98.44 165 LEU A C 1
ATOM 1364 O O . LEU A 1 165 ? -1.276 -0.523 11.040 1.00 98.44 165 LEU A O 1
ATOM 1368 N N . MET A 1 166 ? -0.718 -1.899 9.353 1.00 97.38 166 MET A N 1
ATOM 1369 C CA . MET A 1 166 ? 0.727 -1.706 9.460 1.00 97.38 166 MET A CA 1
ATOM 1370 C C . MET A 1 166 ? 1.399 -1.668 8.086 1.00 97.38 166 MET A C 1
ATOM 1372 O O . MET A 1 166 ? 0.785 -1.988 7.066 1.00 97.38 166 MET A O 1
ATOM 1376 N N . HIS A 1 167 ? 2.671 -1.279 8.066 1.00 95.38 167 HIS A N 1
ATOM 1377 C CA . HIS A 1 167 ? 3.477 -1.223 6.852 1.00 95.38 167 HIS A CA 1
ATOM 1378 C C . HIS A 1 167 ? 4.928 -1.567 7.178 1.00 95.38 167 HIS A C 1
ATOM 1380 O O . HIS A 1 167 ? 5.764 -0.699 7.403 1.00 95.38 167 HIS A O 1
ATOM 1386 N N . GLU A 1 168 ? 5.219 -2.856 7.280 1.00 93.44 168 GLU A N 1
ATOM 1387 C CA . GLU A 1 168 ? 6.523 -3.347 7.710 1.00 93.44 168 GLU A CA 1
ATOM 1388 C C . GLU A 1 168 ? 6.998 -4.516 6.844 1.00 93.44 168 GLU A C 1
ATOM 1390 O O . GLU A 1 168 ? 6.212 -5.224 6.206 1.00 93.44 168 GLU A O 1
ATOM 1395 N N . ASN A 1 169 ? 8.311 -4.747 6.863 1.00 89.94 169 ASN A N 1
ATOM 1396 C CA . ASN A 1 169 ? 8.941 -5.867 6.173 1.00 89.94 169 ASN A CA 1
ATOM 1397 C C . ASN A 1 169 ? 8.532 -7.207 6.808 1.00 89.94 169 ASN A C 1
ATOM 1399 O O . ASN A 1 169 ? 8.942 -7.518 7.928 1.00 89.94 169 ASN A O 1
ATOM 1403 N N . ILE A 1 170 ? 7.812 -8.055 6.074 1.00 87.69 170 ILE A N 1
ATOM 1404 C CA . ILE A 1 170 ? 7.414 -9.407 6.490 1.00 87.69 170 ILE A CA 1
ATOM 1405 C C . ILE A 1 170 ? 7.901 -10.409 5.437 1.00 87.69 170 ILE A C 1
ATOM 1407 O O . ILE A 1 170 ? 7.319 -10.545 4.365 1.00 87.69 170 ILE A O 1
ATOM 1411 N N . GLY A 1 171 ? 8.958 -11.172 5.736 1.00 73.00 171 GLY A N 1
ATOM 1412 C CA . GLY A 1 171 ? 9.475 -12.169 4.790 1.00 73.00 171 GLY A CA 1
ATOM 1413 C C . GLY A 1 171 ? 10.952 -12.517 4.984 1.00 73.00 171 GLY A C 1
ATOM 1414 O O . GLY A 1 171 ? 11.520 -12.205 6.022 1.00 73.00 171 GLY A O 1
ATOM 1415 N N . PRO A 1 172 ? 11.618 -13.161 4.008 1.00 67.25 172 PRO A N 1
ATOM 1416 C CA . PRO A 1 172 ? 13.019 -13.580 4.117 1.00 67.25 172 PRO A CA 1
ATOM 1417 C C . PRO A 1 172 ? 14.011 -12.441 3.796 1.00 67.25 172 PRO A C 1
ATOM 1419 O O . PRO A 1 172 ? 15.025 -12.669 3.140 1.00 67.25 172 PRO A O 1
ATOM 1422 N N . ARG A 1 173 ? 13.713 -11.200 4.202 1.00 73.44 173 ARG A N 1
ATOM 1423 C CA . ARG A 1 173 ? 14.631 -10.060 4.040 1.00 73.44 173 ARG A CA 1
ATOM 1424 C C . ARG A 1 173 ? 15.610 -9.990 5.219 1.00 73.44 173 ARG A C 1
ATOM 1426 O O . ARG A 1 173 ? 15.286 -10.507 6.288 1.00 73.44 173 ARG A O 1
ATOM 1433 N N . PRO A 1 174 ? 16.789 -9.355 5.057 1.00 73.81 174 PRO A N 1
ATOM 1434 C CA . PRO A 1 174 ? 17.724 -9.167 6.163 1.00 73.81 174 PRO A CA 1
ATOM 1435 C C . PRO A 1 174 ? 17.081 -8.458 7.357 1.00 73.81 174 PRO A C 1
ATOM 1437 O O . PRO A 1 174 ? 17.247 -8.915 8.479 1.00 73.81 174 PRO A O 1
ATOM 1440 N N . ILE A 1 175 ? 16.294 -7.408 7.108 1.00 82.81 175 ILE A N 1
ATOM 1441 C CA . ILE A 1 175 ? 15.550 -6.660 8.125 1.00 82.81 175 ILE A CA 1
ATOM 1442 C C . ILE A 1 175 ? 14.069 -6.946 7.903 1.00 82.81 175 ILE A C 1
ATOM 1444 O O . ILE A 1 175 ? 13.476 -6.501 6.924 1.00 82.81 175 ILE A O 1
ATOM 1448 N N . CYS A 1 176 ? 13.496 -7.778 8.767 1.00 87.81 176 CYS A N 1
ATOM 1449 C CA . CYS A 1 176 ? 12.099 -8.177 8.692 1.00 87.81 176 CYS A CA 1
ATOM 1450 C C . CYS A 1 176 ? 11.570 -8.632 10.050 1.00 87.81 176 CYS A C 1
ATOM 1452 O O . CYS A 1 176 ? 12.314 -9.125 10.912 1.00 87.81 176 CYS A O 1
ATOM 1454 N N . ILE A 1 177 ? 10.256 -8.529 10.197 1.00 89.69 177 ILE A N 1
ATOM 1455 C CA . ILE A 1 177 ? 9.512 -9.040 11.337 1.00 89.69 177 ILE A CA 1
ATOM 1456 C C . ILE A 1 177 ? 9.517 -10.567 11.291 1.00 89.69 177 ILE A C 1
ATOM 1458 O O . ILE A 1 177 ? 9.200 -11.191 10.274 1.00 89.69 177 ILE A O 1
ATOM 1462 N N . SER A 1 178 ? 9.906 -11.187 12.404 1.00 88.19 178 SER A N 1
ATOM 1463 C CA . SER A 1 178 ? 9.842 -12.639 12.550 1.00 88.19 178 SER A CA 1
ATOM 1464 C C . SER A 1 178 ? 8.408 -13.123 12.796 1.00 88.19 178 SER A C 1
ATOM 1466 O O . SER A 1 178 ? 7.561 -12.388 13.311 1.00 88.19 178 SER A O 1
ATOM 1468 N N . LYS A 1 179 ? 8.140 -14.398 12.481 1.00 90.75 179 LYS A N 1
ATOM 1469 C CA . LYS A 1 179 ? 6.860 -15.038 12.815 1.00 90.75 179 LYS A CA 1
ATOM 1470 C C . LYS A 1 179 ? 6.567 -14.950 14.314 1.00 90.75 179 LYS A C 1
ATOM 1472 O O . LYS A 1 179 ? 5.436 -14.658 14.693 1.00 90.75 179 LYS A O 1
ATOM 1477 N N . ASP A 1 180 ? 7.578 -15.172 15.146 1.00 89.75 180 ASP A N 1
ATOM 1478 C CA . ASP A 1 180 ? 7.437 -15.167 16.602 1.00 89.75 180 ASP A CA 1
ATOM 1479 C C . ASP A 1 180 ? 7.081 -13.766 17.116 1.00 89.75 180 ASP A C 1
ATOM 1481 O O . ASP A 1 180 ? 6.194 -13.624 17.955 1.00 89.75 180 ASP A O 1
ATOM 1485 N N . THR A 1 181 ? 7.690 -12.725 16.538 1.00 90.50 181 THR A N 1
ATOM 1486 C CA . THR A 1 181 ? 7.410 -11.321 16.867 1.00 90.50 181 THR A CA 1
ATOM 1487 C C . THR A 1 181 ? 5.954 -10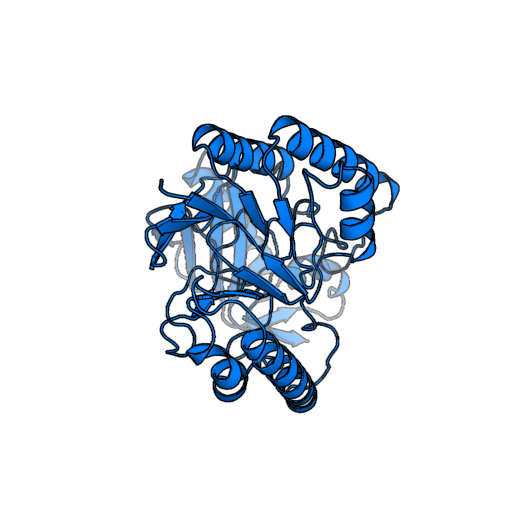.965 16.578 1.00 90.50 181 THR A C 1
ATOM 1489 O O . THR A 1 181 ? 5.239 -10.520 17.472 1.00 90.50 181 THR A O 1
ATOM 1492 N N . ILE A 1 182 ? 5.468 -11.198 15.354 1.00 93.00 182 ILE A N 1
ATOM 1493 C CA . ILE A 1 182 ? 4.088 -10.830 14.987 1.00 93.00 182 ILE A CA 1
ATOM 1494 C C . ILE A 1 182 ? 3.036 -11.707 15.688 1.00 93.00 182 ILE A C 1
ATOM 1496 O O . ILE A 1 182 ? 1.918 -11.255 15.940 1.00 93.00 182 ILE A O 1
ATOM 1500 N N . SER A 1 183 ? 3.399 -12.930 16.094 1.00 91.56 183 SER A N 1
ATOM 1501 C CA . SER A 1 183 ? 2.506 -13.820 16.852 1.00 91.56 183 SER A CA 1
ATOM 1502 C C . SER A 1 183 ? 2.101 -13.242 18.216 1.00 91.56 183 SER A C 1
ATOM 1504 O O . SER A 1 183 ? 1.054 -13.610 18.738 1.00 91.56 183 SER A O 1
ATOM 1506 N N . ILE A 1 184 ? 2.855 -12.277 18.766 1.00 91.38 184 ILE A N 1
ATOM 1507 C CA . ILE A 1 184 ? 2.476 -11.527 19.981 1.00 91.38 184 ILE A CA 1
ATOM 1508 C C . ILE A 1 184 ? 1.128 -10.806 19.802 1.00 91.38 184 ILE A C 1
ATOM 1510 O O . ILE A 1 184 ? 0.360 -10.667 20.762 1.00 91.38 184 ILE A O 1
ATOM 1514 N N . LEU A 1 185 ? 0.845 -10.340 18.581 1.00 93.25 185 LEU A N 1
ATOM 1515 C CA . LEU A 1 185 ? -0.363 -9.593 18.238 1.00 93.25 185 LEU A CA 1
ATOM 1516 C C . LEU A 1 185 ? -1.421 -10.440 17.533 1.00 93.25 185 LEU A C 1
ATOM 1518 O O . LEU A 1 185 ? -2.601 -10.123 17.668 1.00 93.25 185 LEU A O 1
ATOM 1522 N N . ALA A 1 186 ? -1.025 -11.499 16.821 1.00 93.62 186 ALA A N 1
ATOM 1523 C CA . ALA A 1 186 ? -1.917 -12.298 15.978 1.00 93.62 186 ALA A CA 1
ATOM 1524 C C . ALA A 1 186 ? -3.227 -12.691 16.682 1.00 93.62 186 ALA A C 1
ATOM 1526 O O . ALA A 1 186 ? -4.299 -12.395 16.169 1.00 93.62 186 ALA A O 1
ATOM 1527 N N . ASP A 1 187 ? -3.168 -13.237 17.897 1.00 91.00 187 ASP A N 1
ATOM 1528 C CA . ASP A 1 187 ? -4.369 -13.712 18.607 1.00 91.00 187 ASP A CA 1
ATOM 1529 C C . ASP A 1 187 ? -5.225 -12.588 19.226 1.00 91.00 187 ASP A C 1
ATOM 1531 O O . ASP A 1 187 ? -6.284 -12.843 19.801 1.00 91.00 187 ASP A O 1
ATOM 1535 N N . LYS A 1 188 ? -4.768 -11.332 19.159 1.00 94.06 188 LYS A N 1
ATOM 1536 C CA . LYS A 1 188 ? -5.438 -10.167 19.766 1.00 94.06 188 LYS A CA 1
ATOM 1537 C C . LYS A 1 188 ? -6.247 -9.355 18.760 1.00 94.06 188 LYS A C 1
ATOM 1539 O O . LYS A 1 188 ? -7.115 -8.580 19.163 1.00 94.06 188 LYS A O 1
ATOM 1544 N N . PHE A 1 189 ? -5.960 -9.524 17.474 1.00 96.62 189 PHE A N 1
ATOM 1545 C CA . PHE A 1 189 ? -6.626 -8.833 16.381 1.00 96.62 189 PHE A CA 1
ATOM 1546 C C . PHE A 1 189 ? -7.483 -9.809 15.578 1.00 96.62 189 PHE A C 1
ATOM 1548 O O . PHE A 1 189 ? -7.111 -10.956 15.357 1.00 96.62 189 PHE A O 1
ATOM 1555 N N . ALA A 1 190 ? -8.638 -9.348 15.108 1.00 96.56 190 ALA A N 1
ATOM 1556 C CA . ALA A 1 190 ? -9.461 -10.119 14.186 1.00 96.56 190 ALA A CA 1
ATOM 1557 C C . ALA A 1 190 ? -8.778 -10.233 12.815 1.00 96.56 190 ALA A C 1
ATOM 1559 O O . ALA A 1 190 ? -8.790 -11.306 12.220 1.00 96.56 190 ALA A O 1
ATOM 1560 N N . LEU A 1 191 ? -8.153 -9.145 12.347 1.00 98.12 191 LEU A N 1
ATOM 1561 C CA . LEU A 1 191 ? -7.381 -9.075 11.105 1.00 98.12 191 LEU A CA 1
ATOM 1562 C C . LEU A 1 191 ? -6.158 -8.166 11.283 1.00 98.12 191 LEU A C 1
ATOM 1564 O O . LEU A 1 191 ? -6.214 -7.168 12.003 1.00 98.12 191 LEU A O 1
ATOM 1568 N N . ILE A 1 192 ? -5.070 -8.507 10.600 1.00 98.25 192 ILE A N 1
ATOM 1569 C CA . ILE A 1 192 ? -3.847 -7.718 10.487 1.00 98.25 192 ILE A CA 1
ATOM 1570 C C . ILE A 1 192 ? -3.567 -7.513 9.000 1.00 98.25 192 ILE A C 1
ATOM 1572 O O . ILE A 1 192 ? -3.359 -8.480 8.267 1.00 98.25 192 ILE A O 1
ATOM 1576 N N . PHE A 1 193 ? -3.544 -6.258 8.567 1.00 98.38 193 PHE A N 1
ATOM 1577 C CA . PHE A 1 193 ? -3.258 -5.872 7.191 1.00 98.38 193 PHE A CA 1
ATOM 1578 C C . PHE A 1 193 ? -1.905 -5.165 7.107 1.00 98.38 193 PHE A C 1
ATOM 1580 O O . PHE A 1 193 ? -1.646 -4.234 7.869 1.00 98.38 193 PHE A O 1
ATOM 1587 N N . ASN A 1 194 ? -1.063 -5.598 6.170 1.00 96.94 194 ASN A N 1
ATOM 1588 C CA . ASN A 1 194 ? 0.282 -5.072 5.959 1.00 96.94 194 ASN A CA 1
ATOM 1589 C C . ASN A 1 194 ? 0.475 -4.559 4.525 1.00 96.94 194 ASN A C 1
ATOM 1591 O O . ASN A 1 194 ? 0.287 -5.325 3.584 1.00 96.94 194 ASN A O 1
ATOM 1595 N N . GLY A 1 195 ? 0.871 -3.296 4.357 1.00 93.62 195 GLY A N 1
ATOM 1596 C CA . GLY A 1 195 ? 1.039 -2.670 3.039 1.00 93.62 195 GLY A CA 1
ATOM 1597 C C . GLY A 1 195 ? 2.326 -3.028 2.284 1.00 93.62 195 GLY A C 1
ATOM 1598 O O . GLY A 1 195 ? 2.296 -3.496 1.155 1.00 93.62 195 GLY A O 1
ATOM 1599 N N . HIS A 1 196 ? 3.458 -2.928 2.974 1.00 91.62 196 HIS A N 1
ATOM 1600 C CA . HIS A 1 196 ? 4.823 -2.879 2.431 1.00 91.62 196 HIS A CA 1
ATOM 1601 C C . HIS A 1 196 ? 5.260 -3.957 1.419 1.00 91.62 196 HIS A C 1
ATOM 1603 O O . HIS A 1 196 ? 6.199 -3.774 0.642 1.00 91.62 196 HIS A O 1
ATOM 1609 N N . GLU A 1 197 ? 4.669 -5.151 1.466 1.00 88.50 197 GLU A N 1
ATOM 1610 C CA . GLU A 1 197 ? 5.173 -6.288 0.688 1.00 88.50 197 GLU A CA 1
ATOM 1611 C C . GLU A 1 197 ? 4.747 -6.271 -0.771 1.00 88.50 197 GLU A C 1
ATOM 1613 O O . GLU A 1 197 ? 5.267 -7.082 -1.550 1.00 88.50 197 GLU A O 1
ATOM 1618 N N . HIS A 1 198 ? 3.876 -5.334 -1.168 1.00 88.88 198 HIS A N 1
ATOM 1619 C CA . HIS A 1 198 ? 3.605 -5.130 -2.578 1.00 88.88 198 HIS A CA 1
ATOM 1620 C C . HIS A 1 198 ? 3.072 -6.444 -3.213 1.00 88.88 198 HIS A C 1
ATOM 1622 O O . HIS A 1 198 ? 3.511 -6.912 -4.267 1.00 88.88 198 HIS A O 1
ATOM 1628 N N . VAL A 1 199 ? 2.165 -7.139 -2.521 1.00 88.00 199 VAL A N 1
ATOM 1629 C CA . VAL A 1 199 ? 1.587 -8.409 -2.983 1.00 88.00 199 VAL A CA 1
ATOM 1630 C C . VAL A 1 199 ? 0.361 -8.752 -2.154 1.00 88.00 199 VAL A C 1
ATOM 1632 O O . VAL A 1 199 ? 0.438 -8.838 -0.934 1.00 88.00 199 VAL A O 1
ATOM 1635 N N . PHE A 1 200 ? -0.759 -9.049 -2.818 1.00 92.19 200 PHE A N 1
ATOM 1636 C CA . PHE A 1 200 ? -1.879 -9.651 -2.109 1.00 92.19 200 PHE A CA 1
ATOM 1637 C C . PHE A 1 200 ? -1.528 -11.084 -1.710 1.00 92.19 200 PHE A C 1
ATOM 1639 O O . PHE A 1 200 ? -1.308 -11.950 -2.565 1.00 92.19 200 PHE A O 1
ATOM 1646 N N . GLN A 1 201 ? -1.460 -11.328 -0.407 1.00 93.00 201 GLN A N 1
ATOM 1647 C CA . GLN A 1 201 ? -1.203 -12.649 0.141 1.00 93.00 201 GLN A CA 1
ATOM 1648 C C . GLN A 1 201 ? -1.945 -12.814 1.460 1.00 93.00 201 GLN A C 1
ATOM 1650 O O . GLN A 1 201 ? -1.686 -12.101 2.424 1.00 93.00 201 GLN A O 1
ATOM 1655 N N . GLU A 1 202 ? -2.816 -13.812 1.523 1.00 95.75 202 GLU A N 1
ATOM 1656 C CA . GLU A 1 202 ? -3.437 -14.240 2.770 1.00 95.75 202 GLU A CA 1
ATOM 1657 C C . GLU A 1 202 ? -2.543 -15.221 3.531 1.00 95.75 202 GLU A C 1
ATOM 1659 O O . GLU A 1 202 ? -1.725 -15.945 2.952 1.00 95.75 202 GLU A O 1
ATOM 1664 N N . LYS A 1 203 ? -2.765 -15.302 4.844 1.00 95.81 203 LYS A N 1
ATOM 1665 C CA . LYS A 1 203 ? -2.122 -16.269 5.739 1.00 95.81 203 LYS A CA 1
ATOM 1666 C C . LYS A 1 203 ? -0.597 -16.178 5.717 1.00 95.81 203 LYS A C 1
ATOM 1668 O O . LYS A 1 203 ? 0.105 -17.196 5.693 1.00 95.81 203 LYS A O 1
ATOM 1673 N N . VAL A 1 204 ? -0.072 -14.955 5.700 1.00 93.81 204 VAL A N 1
ATOM 1674 C CA . VAL A 1 204 ? 1.370 -14.683 5.631 1.00 93.81 204 VAL A CA 1
ATOM 1675 C C . VAL A 1 204 ? 2.072 -15.348 6.825 1.00 93.81 204 VAL A C 1
ATOM 1677 O O . VAL A 1 204 ? 1.556 -15.361 7.941 1.00 93.81 204 VAL A O 1
ATOM 1680 N N . LEU A 1 205 ? 3.222 -15.993 6.588 1.00 92.69 205 LEU A N 1
ATOM 1681 C CA . LEU A 1 205 ? 3.941 -16.826 7.578 1.00 92.69 205 LEU A CA 1
ATOM 1682 C C . LEU A 1 205 ? 3.100 -17.969 8.206 1.00 92.69 205 LEU A C 1
ATOM 1684 O O . LEU A 1 205 ? 3.469 -18.546 9.238 1.00 92.69 205 LEU A O 1
ATOM 1688 N N . GLY A 1 206 ? 1.977 -18.334 7.580 1.00 94.06 206 GLY A N 1
ATOM 1689 C CA . GLY A 1 206 ? 1.018 -19.311 8.093 1.00 94.06 206 GLY A CA 1
ATOM 1690 C C . GLY A 1 206 ? 0.131 -18.786 9.226 1.00 94.06 206 GLY A C 1
ATOM 1691 O O . GLY A 1 206 ? -0.460 -19.599 9.931 1.00 94.06 206 GLY A O 1
ATOM 1692 N N . ILE A 1 207 ? 0.058 -17.467 9.433 1.00 96.00 207 ILE A N 1
ATOM 1693 C CA . ILE A 1 207 ? -0.790 -16.828 10.449 1.00 96.00 207 ILE A CA 1
ATOM 1694 C C . ILE A 1 207 ? -2.151 -16.501 9.818 1.00 96.00 207 ILE A C 1
ATOM 1696 O O . ILE A 1 207 ? -2.187 -15.661 8.923 1.00 96.00 207 ILE A O 1
ATOM 1700 N N . PRO A 1 208 ? -3.268 -17.133 10.235 1.00 96.31 208 PRO A N 1
ATOM 1701 C CA . PRO A 1 208 ? -4.534 -17.090 9.495 1.00 96.31 208 PRO A CA 1
ATOM 1702 C C . PRO A 1 208 ? -5.112 -15.698 9.226 1.00 96.31 208 PRO A C 1
ATOM 1704 O O . PRO A 1 208 ? -5.772 -15.511 8.210 1.00 96.31 208 PRO A O 1
ATOM 1707 N N . ASN A 1 209 ? -4.873 -14.750 10.128 1.00 97.31 209 ASN A N 1
ATOM 1708 C CA . ASN A 1 209 ? -5.418 -13.397 10.096 1.00 97.31 209 ASN A CA 1
ATOM 1709 C C . ASN A 1 209 ? -4.388 -12.332 9.687 1.00 97.31 209 ASN A C 1
ATOM 1711 O O . ASN A 1 209 ? -4.653 -11.152 9.887 1.00 97.31 209 ASN A O 1
ATOM 1715 N N . LEU A 1 210 ? -3.232 -12.724 9.138 1.00 97.56 210 LEU A N 1
ATOM 1716 C CA . LEU A 1 210 ? -2.228 -11.804 8.602 1.00 97.56 210 LEU A CA 1
ATOM 1717 C C . LEU A 1 210 ? -2.294 -11.774 7.072 1.00 97.56 210 LEU A C 1
ATOM 1719 O O . LEU A 1 210 ? -2.109 -12.804 6.413 1.00 97.56 210 LEU A O 1
ATOM 1723 N N . ILE A 1 211 ? -2.538 -10.587 6.521 1.00 97.44 2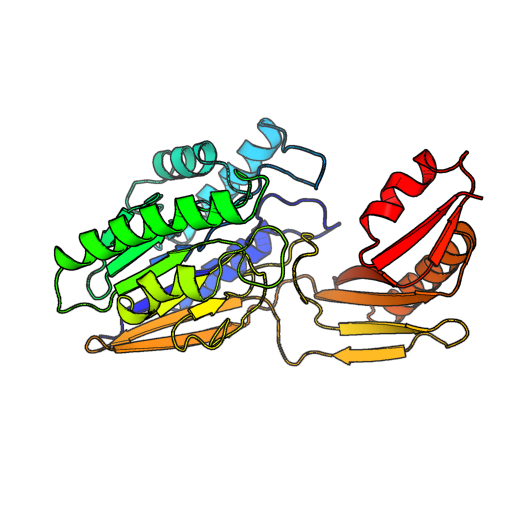11 ILE A N 1
ATOM 1724 C CA . ILE A 1 211 ? -2.761 -10.345 5.098 1.00 97.44 211 ILE A CA 1
ATOM 1725 C C . ILE A 1 211 ? -1.796 -9.263 4.617 1.00 97.44 211 ILE A C 1
ATOM 1727 O O . ILE A 1 211 ? -1.799 -8.151 5.140 1.00 97.44 211 ILE A O 1
ATOM 1731 N N . ASN A 1 212 ? -1.005 -9.571 3.591 1.00 95.31 212 ASN A N 1
ATOM 1732 C CA . ASN A 1 212 ? -0.320 -8.538 2.822 1.00 95.31 212 ASN A CA 1
ATOM 1733 C C . ASN A 1 212 ? -1.296 -7.950 1.802 1.00 95.31 212 ASN A C 1
ATOM 1735 O O . ASN A 1 212 ? -2.036 -8.684 1.136 1.00 95.31 212 ASN A O 1
ATOM 1739 N N . LEU A 1 213 ? -1.297 -6.628 1.699 1.00 95.56 213 LEU A N 1
ATOM 1740 C CA . LEU A 1 213 ? -2.125 -5.875 0.778 1.00 95.56 213 LEU A CA 1
ATOM 1741 C C . LEU A 1 213 ? -1.458 -5.814 -0.606 1.00 95.56 213 LEU A C 1
ATOM 1743 O O . LEU A 1 213 ? -0.228 -5.791 -0.717 1.00 95.56 213 LEU A O 1
ATOM 1747 N N . PRO A 1 214 ? -2.254 -5.803 -1.689 1.00 93.00 214 PRO A N 1
ATOM 1748 C CA . PRO A 1 214 ? -1.736 -5.428 -2.993 1.00 93.00 214 PRO A CA 1
ATOM 1749 C C . PRO A 1 214 ? -1.430 -3.925 -3.013 1.00 93.00 214 PRO A C 1
ATOM 1751 O O . PRO A 1 214 ? -2.066 -3.162 -2.280 1.00 93.00 214 PRO A O 1
ATOM 1754 N N . PRO A 1 215 ? -0.550 -3.472 -3.915 1.00 93.06 215 PRO A N 1
ATOM 1755 C CA . PRO A 1 215 ? -0.516 -2.066 -4.255 1.00 93.06 215 PRO A CA 1
ATOM 1756 C C . PRO A 1 215 ? -1.838 -1.656 -4.896 1.00 93.06 215 PRO A C 1
ATOM 1758 O O . PRO A 1 215 ? -2.474 -2.407 -5.642 1.00 93.06 215 PRO A O 1
ATOM 1761 N N . SER A 1 216 ? -2.214 -0.414 -4.665 1.00 95.12 216 SER A N 1
ATOM 1762 C CA . SER A 1 216 ? -3.430 0.148 -5.244 1.00 95.12 216 SER A CA 1
ATOM 1763 C C . SER A 1 216 ? -3.198 0.623 -6.667 1.00 95.12 216 SER A C 1
ATOM 1765 O O . SER A 1 216 ? -4.116 0.583 -7.483 1.00 95.12 216 SER A O 1
ATOM 1767 N N . LEU A 1 217 ? -1.969 1.052 -6.964 1.00 91.88 217 LEU A N 1
ATOM 1768 C CA . LEU A 1 217 ? -1.569 1.629 -8.240 1.00 91.88 217 LEU A CA 1
ATOM 1769 C C . LEU A 1 217 ? -0.180 1.126 -8.669 1.00 91.88 217 LEU A C 1
ATOM 1771 O O . LEU A 1 217 ? 0.620 0.704 -7.832 1.00 91.88 217 LEU A O 1
ATOM 1775 N N . PRO A 1 218 ? 0.132 1.163 -9.975 1.00 85.94 218 PRO A N 1
ATOM 1776 C CA . PRO A 1 218 ? 1.479 0.933 -10.478 1.00 85.94 218 PRO A CA 1
ATOM 1777 C C . PRO A 1 218 ? 2.516 1.879 -9.869 1.00 85.94 218 PRO A C 1
ATOM 1779 O O . PRO A 1 218 ? 2.375 3.099 -9.927 1.00 85.94 218 PRO A O 1
ATOM 1782 N N . SER A 1 219 ? 3.620 1.309 -9.391 1.00 77.94 219 SER A N 1
ATOM 1783 C CA . SER A 1 219 ? 4.821 2.042 -8.992 1.00 77.94 219 SER A CA 1
ATOM 1784 C C . SER A 1 219 ? 6.066 1.413 -9.627 1.00 77.94 219 SER A C 1
ATOM 1786 O O . SER A 1 219 ? 6.034 0.283 -10.125 1.00 77.94 219 SER A O 1
ATOM 1788 N N . LEU A 1 220 ? 7.179 2.154 -9.656 1.00 65.56 220 LEU A N 1
ATOM 1789 C CA . LEU A 1 220 ? 8.469 1.624 -10.129 1.00 65.56 220 LEU A CA 1
ATOM 1790 C C . LEU A 1 220 ? 9.306 1.010 -9.014 1.00 65.56 220 LEU A C 1
ATOM 1792 O O . LEU A 1 220 ? 10.447 0.602 -9.253 1.00 65.56 220 LEU A O 1
ATOM 1796 N N . LEU A 1 221 ? 8.762 0.930 -7.801 1.00 62.69 221 LEU A N 1
ATOM 1797 C CA . LEU A 1 221 ? 9.411 0.186 -6.743 1.00 62.69 221 LEU A CA 1
ATOM 1798 C C . LEU A 1 221 ? 9.370 -1.281 -7.133 1.00 62.69 221 LEU A C 1
ATOM 1800 O O . LEU A 1 221 ? 8.338 -1.936 -7.212 1.00 62.69 221 LEU A O 1
ATOM 1804 N N . HIS A 1 222 ? 10.555 -1.788 -7.446 1.00 54.91 222 HIS A N 1
ATOM 1805 C CA . HIS A 1 222 ? 10.803 -3.145 -7.901 1.00 54.91 222 HIS A CA 1
ATOM 1806 C C . HIS A 1 222 ? 10.642 -4.186 -6.777 1.00 54.91 222 HIS A C 1
ATOM 1808 O O . HIS A 1 222 ? 11.290 -5.235 -6.798 1.00 54.91 222 HIS A O 1
ATOM 1814 N N . ILE A 1 223 ? 9.768 -3.924 -5.814 1.00 51.22 223 ILE A N 1
ATOM 1815 C CA . ILE A 1 223 ? 9.394 -4.814 -4.728 1.00 51.22 223 ILE A CA 1
ATOM 1816 C C . ILE A 1 223 ? 8.128 -5.537 -5.204 1.00 51.22 223 ILE A C 1
ATOM 1818 O O . ILE A 1 223 ? 7.181 -4.891 -5.615 1.00 51.22 223 ILE A O 1
ATOM 1822 N N . GLY A 1 224 ? 8.129 -6.871 -5.273 1.00 50.50 224 GLY A N 1
ATOM 1823 C CA . GLY A 1 224 ? 6.946 -7.642 -5.698 1.00 50.50 224 GLY A CA 1
ATOM 1824 C C . GLY A 1 224 ? 6.873 -8.053 -7.183 1.00 50.50 224 GLY A C 1
ATOM 1825 O O . GLY A 1 224 ? 7.793 -7.845 -7.985 1.00 50.50 224 GLY A O 1
ATOM 1826 N N . LYS A 1 225 ? 5.778 -8.747 -7.535 1.00 64.44 225 LYS A N 1
ATOM 1827 C CA . LYS A 1 225 ? 5.494 -9.343 -8.862 1.00 64.44 225 LYS A CA 1
ATOM 1828 C C . LYS A 1 225 ? 4.225 -8.715 -9.459 1.00 64.44 225 LYS A C 1
ATOM 1830 O O . LYS A 1 225 ? 3.145 -9.295 -9.352 1.00 64.44 225 LYS A O 1
ATOM 1835 N N . PHE A 1 226 ? 4.365 -7.554 -10.098 1.00 72.38 226 PHE A N 1
ATOM 1836 C CA . PHE A 1 226 ? 3.239 -6.727 -10.570 1.00 72.38 226 PHE A CA 1
ATOM 1837 C C . PHE A 1 226 ? 2.953 -6.756 -12.059 1.00 72.38 226 PHE A C 1
ATOM 1839 O O . PHE A 1 226 ? 2.293 -5.872 -12.582 1.00 72.38 226 PHE A O 1
ATOM 1846 N N . TRP A 1 227 ? 3.442 -7.756 -12.769 1.00 76.31 227 TRP A N 1
ATOM 1847 C CA . TRP A 1 227 ? 3.224 -7.848 -14.202 1.00 76.31 227 TRP A CA 1
ATOM 1848 C C . TRP A 1 227 ? 1.843 -8.416 -14.525 1.00 76.31 227 TRP A C 1
ATOM 1850 O O . TRP A 1 227 ? 1.375 -9.361 -13.892 1.00 76.31 227 TRP A O 1
ATOM 1860 N N . ILE A 1 228 ? 1.219 -7.875 -15.568 1.00 78.06 228 ILE A N 1
ATOM 1861 C CA . ILE A 1 228 ? 0.016 -8.449 -16.184 1.00 78.06 228 ILE A CA 1
ATOM 1862 C C . ILE A 1 228 ? 0.415 -9.396 -17.322 1.00 78.06 228 ILE A C 1
ATOM 1864 O O . ILE A 1 228 ? -0.234 -10.419 -17.545 1.00 78.06 228 ILE A O 1
ATOM 1868 N N . LYS A 1 229 ? 1.515 -9.089 -18.021 1.00 83.06 229 LYS A N 1
ATOM 1869 C CA . LYS A 1 229 ? 2.124 -9.941 -19.051 1.00 83.06 229 LYS A CA 1
ATOM 1870 C C . LYS A 1 229 ? 3.603 -10.165 -18.755 1.00 83.06 229 LYS A C 1
ATOM 1872 O O . LYS A 1 229 ? 4.287 -9.233 -18.335 1.00 83.06 229 LYS A O 1
ATOM 1877 N N . LYS A 1 230 ? 4.091 -11.376 -19.019 1.00 85.06 230 LYS A N 1
ATOM 1878 C CA . LYS A 1 230 ? 5.501 -11.740 -18.880 1.00 85.06 230 LYS A CA 1
ATOM 1879 C C . LYS A 1 230 ? 6.073 -12.244 -20.200 1.00 85.06 230 LYS A C 1
ATOM 1881 O O . LYS A 1 230 ? 5.522 -13.157 -20.822 1.00 85.06 230 LYS A O 1
ATOM 1886 N N . PHE A 1 231 ? 7.201 -11.666 -20.579 1.00 85.69 231 PHE A N 1
ATOM 1887 C CA . PHE A 1 231 ? 8.071 -12.145 -21.639 1.00 85.69 231 PHE A CA 1
ATOM 1888 C C . PHE A 1 231 ? 9.353 -12.663 -21.014 1.00 85.69 231 PHE A C 1
ATOM 1890 O O . PHE A 1 231 ? 9.884 -12.047 -20.090 1.00 85.69 231 PHE A O 1
ATOM 1897 N N . GLU A 1 232 ? 9.860 -13.775 -21.523 1.00 86.31 232 GLU A N 1
ATOM 1898 C CA . GLU A 1 232 ? 11.157 -14.281 -21.104 1.00 86.31 232 GLU A CA 1
ATOM 1899 C C . GLU A 1 232 ? 11.997 -14.657 -22.309 1.00 86.31 232 GLU A C 1
ATOM 1901 O O . GLU A 1 232 ? 11.496 -15.097 -23.352 1.00 86.31 232 GLU A O 1
ATOM 1906 N N . ARG A 1 233 ? 13.298 -14.487 -22.128 1.00 84.06 233 ARG A N 1
ATOM 1907 C CA . ARG A 1 233 ? 14.316 -14.920 -23.056 1.00 84.06 233 ARG A CA 1
ATOM 1908 C C . ARG A 1 233 ? 15.415 -15.644 -22.300 1.00 84.06 233 ARG A C 1
ATOM 1910 O O . ARG A 1 233 ? 15.992 -15.102 -21.360 1.00 84.06 233 ARG A O 1
ATOM 1917 N N . GLU A 1 234 ? 15.720 -16.846 -22.759 1.00 83.88 234 GLU A N 1
ATOM 1918 C CA . GLU A 1 234 ? 16.961 -17.536 -22.424 1.00 83.88 234 GLU A CA 1
ATOM 1919 C C . GLU A 1 234 ? 18.004 -17.246 -23.503 1.00 83.88 234 GLU A C 1
ATOM 1921 O O . GLU A 1 234 ? 17.664 -16.918 -24.646 1.00 83.88 234 GLU A O 1
ATOM 1926 N N . GLU A 1 235 ? 19.277 -17.345 -23.139 1.00 69.88 235 GLU A N 1
ATOM 1927 C CA . GLU A 1 235 ? 20.364 -17.165 -24.091 1.00 69.88 235 GLU A CA 1
ATOM 1928 C C . GLU A 1 235 ? 20.231 -18.152 -25.260 1.00 69.88 235 GLU A C 1
ATOM 1930 O O . GLU A 1 235 ? 19.940 -19.329 -25.066 1.00 69.88 235 GLU A O 1
ATOM 1935 N N . ASP A 1 236 ? 20.389 -17.637 -26.481 1.00 70.62 236 ASP A N 1
ATOM 1936 C CA . ASP A 1 236 ? 20.239 -18.363 -27.752 1.00 70.62 236 ASP A CA 1
ATOM 1937 C C . ASP A 1 236 ? 18.833 -18.916 -28.056 1.00 70.62 236 ASP A C 1
ATOM 1939 O O . ASP A 1 236 ? 18.622 -19.565 -29.083 1.00 70.62 236 ASP A O 1
ATOM 1943 N N . ILE A 1 237 ? 17.839 -18.586 -27.228 1.00 77.19 237 ILE A N 1
ATOM 1944 C CA . ILE A 1 237 ? 16.425 -18.855 -27.489 1.00 77.19 237 ILE A CA 1
ATOM 1945 C C . ILE A 1 237 ? 15.732 -17.544 -27.883 1.00 77.19 237 ILE A C 1
ATOM 1947 O O . ILE A 1 237 ? 16.043 -16.461 -27.376 1.00 77.19 237 ILE A O 1
ATOM 1951 N N . ASP A 1 238 ? 14.799 -17.622 -28.832 1.00 79.31 238 ASP A N 1
ATOM 1952 C CA . ASP A 1 238 ? 13.963 -16.479 -29.198 1.00 79.31 238 ASP A CA 1
ATOM 1953 C C . ASP A 1 238 ? 13.055 -16.048 -28.041 1.00 79.31 238 ASP A C 1
ATOM 1955 O O . ASP A 1 238 ? 12.677 -16.845 -27.179 1.00 79.31 238 ASP A O 1
ATOM 1959 N N . LEU A 1 239 ? 12.685 -14.767 -28.046 1.00 81.38 239 LEU A N 1
ATOM 1960 C CA . LEU A 1 239 ? 11.771 -14.175 -27.076 1.00 81.38 239 LEU A CA 1
ATOM 1961 C C . LEU A 1 239 ? 10.440 -14.941 -27.047 1.00 81.38 239 LEU A C 1
ATOM 1963 O O . LEU A 1 239 ? 9.749 -15.044 -28.064 1.00 81.38 239 LEU A O 1
ATOM 1967 N N . LYS A 1 240 ? 10.042 -15.420 -25.868 1.00 81.75 240 LYS A N 1
ATOM 1968 C CA . LYS A 1 240 ? 8.770 -16.119 -25.661 1.00 81.75 240 LYS A CA 1
ATOM 1969 C C . LYS A 1 240 ? 7.827 -15.272 -24.816 1.00 81.75 240 LYS A C 1
ATOM 1971 O O . LYS A 1 240 ? 8.217 -14.702 -23.799 1.00 81.75 240 LYS A O 1
ATOM 1976 N N . THR A 1 241 ? 6.554 -15.238 -25.211 1.00 78.00 241 THR A N 1
ATOM 1977 C CA . THR A 1 241 ? 5.477 -14.808 -24.307 1.00 78.00 241 THR A CA 1
ATOM 1978 C C . THR A 1 241 ? 5.156 -15.982 -23.398 1.00 78.00 241 THR A C 1
ATOM 1980 O O . THR A 1 241 ? 4.746 -17.031 -23.893 1.00 78.00 241 THR A O 1
ATOM 1983 N N . ILE A 1 242 ? 5.368 -15.827 -22.094 1.00 71.19 242 ILE A N 1
ATOM 1984 C CA . ILE A 1 242 ? 5.284 -16.953 -21.154 1.00 71.19 242 ILE A CA 1
ATOM 1985 C C . ILE A 1 242 ? 3.945 -16.961 -20.431 1.00 71.19 242 ILE A C 1
ATOM 1987 O O . ILE A 1 242 ? 3.325 -18.013 -20.299 1.00 71.19 242 ILE A O 1
ATOM 1991 N N . GLU A 1 243 ? 3.465 -15.799 -19.988 1.00 66.00 243 GLU A N 1
ATOM 1992 C CA . GLU A 1 243 ? 2.299 -15.773 -19.111 1.00 66.00 243 GLU A CA 1
ATOM 1993 C C . GLU A 1 243 ? 1.510 -14.467 -19.209 1.00 66.00 243 GLU A C 1
ATOM 1995 O O . GLU A 1 243 ? 2.066 -13.376 -19.367 1.00 66.00 243 GLU A O 1
ATOM 2000 N N . ARG A 1 244 ? 0.188 -14.585 -19.071 1.00 66.19 244 ARG A N 1
ATOM 2001 C CA . ARG A 1 244 ? -0.719 -13.466 -18.818 1.00 66.19 244 ARG A CA 1
ATOM 2002 C C . ARG A 1 244 ? -1.459 -13.757 -17.521 1.00 66.19 244 ARG A C 1
ATOM 2004 O O . ARG A 1 244 ? -2.173 -14.758 -17.444 1.00 66.19 244 ARG A O 1
ATOM 2011 N N . ARG A 1 245 ? -1.316 -12.888 -16.520 1.00 67.88 245 ARG A N 1
ATOM 2012 C CA . ARG A 1 245 ? -2.123 -12.990 -15.299 1.00 67.88 245 ARG A CA 1
ATOM 2013 C C . ARG A 1 245 ? -3.603 -12.806 -15.626 1.00 67.88 245 ARG A C 1
ATOM 2015 O O . ARG A 1 245 ? -3.972 -12.023 -16.504 1.00 67.88 245 ARG A O 1
ATOM 2022 N N . LYS A 1 246 ? -4.455 -13.538 -14.904 1.00 58.47 246 LYS A N 1
ATOM 2023 C CA . LYS A 1 246 ? -5.901 -13.302 -14.895 1.00 58.47 246 LYS A CA 1
ATOM 2024 C C . LYS A 1 246 ? -6.195 -12.186 -13.891 1.00 58.47 246 LYS A C 1
ATOM 2026 O O . LYS A 1 246 ? -6.122 -12.429 -12.694 1.00 58.47 246 LYS A O 1
ATOM 2031 N N . GLY A 1 247 ? -6.529 -11.004 -14.402 1.00 72.56 247 GLY A N 1
ATOM 2032 C CA . GLY A 1 247 ? -6.886 -9.828 -13.604 1.00 72.56 247 GLY A CA 1
ATOM 2033 C C . GLY A 1 247 ? -5.691 -8.978 -13.172 1.00 72.56 247 GLY A C 1
ATOM 2034 O O . GLY A 1 247 ? -4.541 -9.433 -13.185 1.00 72.56 247 GLY A O 1
ATOM 2035 N N . SER A 1 248 ? -5.985 -7.729 -12.819 1.00 81.81 248 SER A N 1
ATOM 2036 C CA . SER A 1 248 ? -5.004 -6.787 -12.296 1.00 81.81 248 SER A CA 1
ATOM 2037 C C . SER A 1 248 ? -4.407 -7.239 -10.957 1.00 81.81 248 SER A C 1
ATOM 2039 O O . SER A 1 248 ? -5.139 -7.688 -10.072 1.00 81.81 248 SER A O 1
ATOM 2041 N N . PRO A 1 249 ? -3.081 -7.099 -10.773 1.00 87.44 249 PRO A N 1
ATOM 2042 C CA . PRO A 1 249 ? -2.443 -7.236 -9.468 1.00 87.44 249 PRO A CA 1
ATOM 2043 C C . PRO A 1 249 ? -2.621 -5.992 -8.584 1.00 87.44 249 PRO A C 1
ATOM 2045 O O . PRO A 1 249 ? -2.169 -6.015 -7.441 1.00 87.44 249 PRO A O 1
ATOM 2048 N N . PHE A 1 250 ? -3.222 -4.928 -9.120 1.00 92.06 250 PHE A N 1
ATOM 2049 C CA . PHE A 1 250 ? -3.518 -3.688 -8.416 1.00 92.06 250 PHE A CA 1
ATOM 2050 C C . PHE A 1 250 ? -4.969 -3.668 -7.965 1.00 92.06 250 PHE A C 1
ATOM 2052 O O . PHE A 1 250 ? -5.838 -4.241 -8.626 1.00 92.06 250 PHE A O 1
ATOM 2059 N N . GLY A 1 251 ? -5.245 -2.981 -6.866 1.00 94.94 251 GLY A N 1
ATOM 2060 C CA . GLY A 1 251 ? -6.605 -2.791 -6.386 1.00 94.94 251 GLY A CA 1
ATOM 2061 C C . GLY A 1 251 ? -6.653 -2.571 -4.893 1.00 94.94 251 GLY A C 1
ATOM 2062 O O . GLY A 1 251 ? -5.733 -2.021 -4.302 1.00 94.94 251 GLY A O 1
ATOM 2063 N N . TYR A 1 252 ? -7.748 -2.984 -4.280 1.00 97.81 252 TYR A N 1
ATOM 2064 C CA . TYR A 1 252 ? -8.001 -2.684 -2.881 1.00 97.81 252 TYR A CA 1
ATOM 2065 C C . TYR A 1 252 ? -8.698 -3.838 -2.183 1.00 97.81 252 TYR A C 1
ATOM 2067 O O . TYR A 1 252 ? -9.286 -4.706 -2.829 1.00 97.81 252 TYR A O 1
ATOM 2075 N N . ILE A 1 253 ? -8.649 -3.842 -0.855 1.00 98.31 253 ILE A N 1
ATOM 2076 C CA . ILE A 1 253 ? -9.464 -4.755 -0.059 1.00 98.31 253 ILE A CA 1
ATOM 2077 C C . ILE A 1 253 ? -10.777 -4.068 0.281 1.00 98.31 253 ILE A C 1
ATOM 2079 O O . ILE A 1 253 ? -10.795 -2.997 0.887 1.00 98.31 253 ILE A O 1
ATOM 2083 N N . GLU A 1 254 ? -11.885 -4.685 -0.103 1.00 98.31 254 GLU A N 1
ATOM 2084 C CA . GLU A 1 254 ? -13.187 -4.358 0.454 1.00 98.31 254 GLU A CA 1
ATOM 2085 C C . GLU A 1 254 ? -13.327 -5.072 1.794 1.00 98.31 254 GLU A C 1
ATOM 2087 O O . GLU A 1 254 ? -13.389 -6.295 1.839 1.00 98.31 254 GLU A O 1
ATOM 2092 N N . LEU A 1 255 ? -13.372 -4.309 2.883 1.00 98.25 255 LEU A N 1
ATOM 2093 C CA . LEU A 1 255 ? -13.638 -4.808 4.224 1.00 98.25 255 LEU A CA 1
ATOM 2094 C C . LEU A 1 255 ? -15.107 -4.561 4.566 1.00 98.25 255 LEU A C 1
ATOM 2096 O O . LEU A 1 255 ? -15.568 -3.417 4.573 1.00 98.25 255 LEU A O 1
ATOM 2100 N N . ILE A 1 256 ? -15.825 -5.629 4.900 1.00 97.38 256 ILE A N 1
ATOM 2101 C CA . ILE A 1 256 ? -17.226 -5.585 5.309 1.00 97.38 256 ILE A CA 1
ATOM 2102 C C . ILE A 1 256 ? -17.326 -6.022 6.763 1.00 97.38 256 ILE A C 1
ATOM 2104 O O . ILE A 1 256 ? -16.922 -7.128 7.127 1.00 97.38 256 ILE A O 1
ATOM 2108 N N . SER A 1 257 ? -17.912 -5.154 7.579 1.00 95.25 257 SER A N 1
ATOM 2109 C CA . SER A 1 257 ? -18.249 -5.436 8.967 1.00 95.25 257 SER A CA 1
ATOM 2110 C C . SER A 1 257 ? -19.765 -5.500 9.129 1.00 95.25 257 SER A C 1
ATOM 2112 O O . SER A 1 257 ? -20.504 -4.560 8.802 1.00 95.25 257 SER A O 1
ATOM 2114 N N . GLN A 1 258 ? -20.232 -6.657 9.590 1.00 93.44 258 GLN A N 1
ATOM 2115 C CA . GLN A 1 258 ? -21.639 -6.958 9.808 1.00 93.44 258 GLN A CA 1
ATOM 2116 C C . GLN A 1 258 ? -21.767 -7.855 11.042 1.00 93.44 258 GLN A C 1
ATOM 2118 O O . GLN A 1 258 ? -21.089 -8.871 11.142 1.00 93.44 258 GLN A O 1
ATOM 2123 N N . ASP A 1 259 ? -22.629 -7.479 11.990 1.00 89.25 259 ASP A N 1
ATOM 2124 C CA . ASP A 1 259 ? -22.910 -8.267 13.200 1.00 89.25 259 ASP A CA 1
ATOM 2125 C C . ASP A 1 259 ? -21.636 -8.659 13.990 1.00 89.25 259 ASP A C 1
ATOM 2127 O O . ASP A 1 259 ? -21.512 -9.770 14.504 1.00 89.25 259 ASP A O 1
ATOM 2131 N N . ASN A 1 260 ? -20.675 -7.725 14.080 1.00 86.00 260 ASN A N 1
ATOM 2132 C CA . ASN A 1 260 ? -19.332 -7.895 14.666 1.00 86.00 260 ASN A CA 1
ATOM 2133 C C . ASN A 1 260 ? -18.448 -8.956 13.982 1.00 86.00 260 ASN A C 1
ATOM 2135 O O . ASN A 1 260 ? -17.423 -9.356 14.538 1.00 86.00 260 ASN A O 1
ATOM 2139 N N . GLN A 1 261 ? -18.814 -9.405 12.783 1.00 92.06 261 GLN A N 1
ATOM 2140 C CA . GLN A 1 261 ? -17.996 -10.269 11.941 1.00 92.06 261 GLN A CA 1
ATOM 2141 C C . GLN A 1 261 ? -17.345 -9.456 10.827 1.00 92.06 261 GLN A C 1
ATOM 2143 O O . GLN A 1 261 ? -17.974 -8.581 10.231 1.00 92.06 261 GLN A O 1
ATOM 2148 N N . LEU A 1 262 ? -16.080 -9.771 10.549 1.00 96.56 262 LEU A N 1
ATOM 2149 C CA . LEU A 1 262 ? -15.323 -9.179 9.454 1.00 96.56 262 LEU A CA 1
ATOM 2150 C C . LEU A 1 262 ? -15.222 -10.174 8.305 1.00 96.56 262 LEU A C 1
ATOM 2152 O O . LEU A 1 262 ? -14.820 -11.321 8.497 1.00 96.56 262 LEU A O 1
ATOM 2156 N N . THR A 1 263 ? -15.537 -9.701 7.110 1.00 97.00 263 THR A N 1
ATOM 2157 C CA . THR A 1 263 ? -15.235 -10.382 5.850 1.00 97.00 263 THR A CA 1
ATOM 2158 C C . THR A 1 263 ? -14.478 -9.415 4.961 1.00 97.00 263 THR A C 1
ATOM 2160 O O . THR A 1 263 ? -14.618 -8.198 5.106 1.00 97.00 263 THR A O 1
ATOM 2163 N N . PHE A 1 264 ? -13.634 -9.940 4.084 1.00 97.81 264 PHE A N 1
ATOM 2164 C CA . PHE A 1 264 ? -12.896 -9.105 3.159 1.00 97.81 264 PHE A CA 1
ATOM 2165 C C . PHE A 1 264 ? -12.698 -9.809 1.824 1.00 97.81 264 PHE A C 1
ATOM 2167 O O . PHE A 1 264 ? -12.552 -11.027 1.795 1.00 97.81 264 PHE A O 1
ATOM 2174 N N . ASP A 1 265 ? -12.650 -9.023 0.753 1.00 97.25 265 ASP A N 1
ATOM 2175 C CA . ASP A 1 265 ? -12.368 -9.497 -0.598 1.00 97.25 265 ASP A CA 1
ATOM 2176 C C . ASP A 1 265 ? -11.397 -8.546 -1.302 1.00 97.25 265 ASP A C 1
ATOM 2178 O O . ASP A 1 265 ? -11.450 -7.326 -1.129 1.00 97.25 265 ASP A O 1
ATOM 2182 N N . PHE A 1 266 ? -10.507 -9.104 -2.125 1.00 96.56 266 PHE A N 1
ATOM 2183 C CA . PHE A 1 266 ? -9.683 -8.309 -3.030 1.00 96.56 266 PHE A CA 1
ATOM 2184 C C . PHE A 1 266 ? -10.494 -7.893 -4.258 1.00 96.56 266 PHE A C 1
ATOM 2186 O O . PHE A 1 266 ? -10.987 -8.736 -5.011 1.00 96.56 266 PHE A O 1
ATOM 2193 N N . ILE A 1 267 ? -10.581 -6.584 -4.485 1.00 96.69 267 ILE A N 1
ATOM 2194 C CA . ILE A 1 267 ? -11.243 -5.990 -5.639 1.00 96.69 267 ILE A CA 1
ATOM 2195 C C . ILE A 1 267 ? -10.175 -5.423 -6.583 1.00 96.69 267 ILE A C 1
ATOM 2197 O O . ILE A 1 267 ? -9.521 -4.434 -6.237 1.00 96.69 267 ILE A O 1
ATOM 2201 N N . PRO A 1 268 ? -9.990 -6.013 -7.779 1.00 94.12 268 PRO A N 1
ATOM 2202 C CA . PRO A 1 268 ? -8.993 -5.537 -8.723 1.00 94.12 268 PRO A CA 1
ATOM 2203 C C . PRO A 1 268 ? -9.372 -4.164 -9.291 1.00 94.12 268 PRO A C 1
ATOM 2205 O O . PRO A 1 268 ? -10.537 -3.884 -9.582 1.00 94.12 268 PRO A O 1
ATOM 2208 N N . PHE A 1 269 ? -8.357 -3.333 -9.496 1.00 93.69 269 PHE A N 1
ATOM 2209 C CA . PHE A 1 269 ? -8.420 -2.065 -10.211 1.00 93.69 269 PHE A CA 1
ATOM 2210 C C . PHE A 1 269 ? -7.526 -2.158 -11.444 1.00 93.69 269 PHE A C 1
ATOM 2212 O O . PHE A 1 269 ? -6.368 -2.551 -11.337 1.00 93.69 269 PHE A O 1
ATOM 2219 N N . GLU A 1 270 ? -8.055 -1.818 -12.614 1.00 91.31 270 GLU A N 1
ATOM 2220 C CA . GLU A 1 270 ? -7.295 -1.823 -13.866 1.00 91.31 270 GLU A CA 1
ATOM 2221 C C . GLU A 1 270 ? -6.747 -0.408 -14.118 1.00 91.31 270 GLU A C 1
ATOM 2223 O O . GLU A 1 270 ? -7.521 0.466 -14.518 1.00 91.31 270 GLU A O 1
ATOM 2228 N N . PRO A 1 271 ? -5.449 -0.154 -13.865 1.00 89.06 271 PRO A N 1
ATOM 2229 C CA . PRO A 1 271 ? -4.839 1.136 -14.164 1.00 89.06 271 PRO A CA 1
ATOM 2230 C C . PRO A 1 271 ? -4.773 1.383 -15.675 1.00 89.06 271 PRO A C 1
ATOM 2232 O O . PRO A 1 271 ? -4.767 0.447 -16.481 1.00 89.06 271 PRO A O 1
ATOM 2235 N N . ALA A 1 272 ? -4.647 2.648 -16.072 1.00 89.00 272 ALA A N 1
ATOM 2236 C CA . ALA A 1 272 ? -4.494 3.044 -17.470 1.00 89.00 272 ALA A CA 1
ATOM 2237 C C . ALA A 1 272 ? -3.221 2.471 -18.113 1.00 89.00 272 ALA A C 1
ATOM 2239 O O . ALA A 1 272 ? -3.146 2.339 -19.337 1.00 89.00 272 ALA A O 1
ATOM 2240 N N . ILE A 1 273 ? -2.218 2.120 -17.300 1.00 84.62 273 ILE A N 1
ATOM 2241 C CA . ILE A 1 273 ? -0.957 1.562 -17.773 1.00 84.62 273 ILE A CA 1
ATOM 2242 C C . ILE A 1 273 ? -0.781 0.091 -17.400 1.00 84.62 273 ILE A C 1
ATOM 2244 O O . ILE A 1 273 ? -0.936 -0.316 -16.252 1.00 84.62 273 ILE A O 1
ATOM 2248 N N . ILE A 1 274 ? -0.376 -0.717 -18.380 1.00 82.94 274 ILE A N 1
ATOM 2249 C CA . ILE A 1 274 ? -0.159 -2.153 -18.189 1.00 82.94 274 ILE A CA 1
ATOM 2250 C C . ILE A 1 274 ? 1.325 -2.433 -17.910 1.00 82.94 274 ILE A C 1
ATOM 2252 O O . ILE A 1 274 ? 2.153 -2.278 -18.813 1.00 82.94 274 ILE A O 1
ATOM 2256 N N . PRO A 1 275 ? 1.705 -2.901 -16.709 1.00 81.31 275 PRO A N 1
ATOM 2257 C CA . PRO A 1 275 ? 3.061 -3.372 -16.458 1.00 81.31 275 PRO A CA 1
ATOM 2258 C C . PRO A 1 275 ? 3.319 -4.725 -17.129 1.00 81.31 275 PRO A C 1
ATOM 2260 O O . PRO A 1 275 ? 2.559 -5.695 -17.007 1.00 81.31 275 PRO A O 1
ATOM 2263 N N . ILE A 1 276 ? 4.448 -4.790 -17.819 1.00 81.50 276 ILE A N 1
ATOM 2264 C CA . ILE A 1 276 ? 4.948 -5.941 -18.553 1.00 81.50 276 ILE A CA 1
ATOM 2265 C C . ILE A 1 276 ? 6.314 -6.290 -17.980 1.00 81.50 276 ILE A C 1
ATOM 2267 O O . ILE A 1 276 ? 7.229 -5.473 -18.028 1.00 81.50 276 ILE A O 1
ATOM 2271 N N . ASN A 1 277 ? 6.479 -7.513 -17.488 1.00 83.88 277 ASN A N 1
ATOM 2272 C CA . ASN A 1 277 ? 7.805 -8.001 -17.133 1.00 83.88 277 ASN A CA 1
ATOM 2273 C C . ASN A 1 277 ? 8.496 -8.574 -18.364 1.00 83.88 277 ASN A C 1
ATOM 2275 O O . ASN A 1 277 ? 7.899 -9.338 -19.124 1.00 83.88 277 ASN A O 1
ATOM 2279 N N . TYR A 1 278 ? 9.771 -8.243 -18.511 1.00 84.62 278 TYR A N 1
ATOM 2280 C CA . TYR A 1 278 ? 10.657 -8.845 -19.492 1.00 84.62 278 TYR A CA 1
ATOM 2281 C C . TYR A 1 278 ? 11.877 -9.399 -18.761 1.00 84.62 278 TYR A C 1
ATOM 2283 O O . TYR A 1 278 ? 12.664 -8.626 -18.229 1.00 84.62 278 TYR A O 1
ATOM 2291 N N . SER A 1 279 ? 12.029 -10.720 -18.719 1.00 86.44 279 SER A N 1
ATOM 2292 C CA . SER A 1 279 ? 13.182 -11.363 -18.084 1.00 86.44 279 SER A CA 1
ATOM 2293 C C . SER A 1 279 ? 14.163 -11.867 -19.147 1.00 86.44 279 SER A C 1
ATOM 2295 O O . SER A 1 279 ? 13.768 -12.558 -20.083 1.00 86.44 279 SER A O 1
ATOM 2297 N N . LEU A 1 280 ? 15.444 -11.541 -18.995 1.00 85.75 280 LEU A N 1
ATOM 2298 C CA . LEU A 1 280 ? 16.535 -11.967 -19.868 1.00 85.75 280 LEU A CA 1
ATOM 2299 C C . LEU A 1 280 ? 17.568 -12.754 -19.059 1.00 85.75 280 LEU A C 1
ATOM 2301 O O . LEU A 1 280 ? 18.232 -12.191 -18.189 1.00 85.75 280 LEU A O 1
ATOM 2305 N N . THR A 1 281 ? 17.734 -14.034 -19.377 1.00 85.81 281 THR A N 1
ATOM 2306 C CA . THR A 1 281 ? 18.768 -14.891 -18.786 1.00 85.81 281 THR A CA 1
ATOM 2307 C C . THR A 1 281 ? 19.980 -14.968 -19.709 1.00 85.81 281 THR A C 1
ATOM 2309 O O . THR A 1 281 ? 19.828 -15.236 -20.899 1.00 85.81 281 THR A O 1
ATOM 2312 N N . ILE A 1 282 ? 21.178 -14.731 -19.171 1.00 84.31 282 ILE A N 1
ATOM 2313 C CA . ILE A 1 282 ? 22.442 -14.650 -19.926 1.00 84.31 282 ILE A CA 1
ATOM 2314 C C . ILE A 1 282 ? 23.594 -15.372 -19.216 1.00 84.31 282 ILE A C 1
ATOM 2316 O O . ILE A 1 282 ? 23.694 -15.342 -17.987 1.00 84.31 282 ILE A O 1
ATOM 2320 N N . ASN A 1 283 ? 24.530 -15.929 -19.987 1.00 81.19 283 ASN A N 1
ATOM 2321 C CA . ASN A 1 283 ? 25.802 -16.456 -19.496 1.00 81.19 283 ASN A CA 1
ATOM 2322 C C . ASN A 1 283 ? 26.964 -15.549 -19.949 1.00 81.19 283 ASN A C 1
ATOM 2324 O O . ASN A 1 283 ? 27.275 -15.481 -21.130 1.00 81.19 283 ASN A O 1
ATOM 2328 N N . ASP A 1 284 ? 27.602 -14.846 -19.003 1.00 79.31 284 ASP A N 1
ATOM 2329 C CA . ASP A 1 284 ? 28.761 -13.940 -19.191 1.00 79.31 284 ASP A CA 1
ATOM 2330 C C . ASP A 1 284 ? 28.823 -13.194 -20.537 1.00 79.31 284 ASP A C 1
ATOM 2332 O O . ASP A 1 284 ? 29.647 -13.502 -21.402 1.00 79.31 284 ASP A O 1
ATOM 2336 N N . ARG A 1 285 ? 28.002 -12.150 -20.693 1.00 79.00 285 ARG A N 1
ATOM 2337 C CA . ARG A 1 285 ? 28.060 -11.265 -21.867 1.00 79.00 285 ARG A CA 1
ATOM 2338 C C . ARG A 1 285 ? 28.527 -9.861 -21.547 1.00 79.00 285 ARG A C 1
ATOM 2340 O O . ARG A 1 285 ? 28.368 -9.363 -20.430 1.00 79.00 285 ARG A O 1
ATOM 2347 N N . ASN A 1 286 ? 29.057 -9.207 -22.580 1.00 84.25 286 ASN A N 1
ATOM 2348 C CA . ASN A 1 286 ? 29.321 -7.782 -22.534 1.00 84.25 286 ASN A CA 1
ATOM 2349 C C . ASN A 1 286 ? 27.993 -7.012 -22.452 1.00 84.25 286 ASN A C 1
ATOM 2351 O O . ASN A 1 286 ? 27.027 -7.315 -23.151 1.00 84.25 286 ASN A O 1
ATOM 2355 N N . ILE A 1 287 ? 27.958 -5.990 -21.605 1.00 82.38 287 ILE A N 1
ATOM 2356 C CA . ILE A 1 287 ? 26.814 -5.093 -21.435 1.00 82.38 287 ILE A CA 1
ATOM 2357 C C . ILE A 1 287 ? 26.314 -4.429 -22.728 1.00 82.38 287 ILE A C 1
ATOM 2359 O O . ILE A 1 287 ? 25.115 -4.184 -22.839 1.00 82.38 287 ILE A O 1
ATOM 2363 N N . ASP A 1 288 ? 27.183 -4.160 -23.706 1.00 83.50 288 ASP A N 1
ATOM 2364 C CA . ASP A 1 288 ? 26.764 -3.589 -24.992 1.00 83.50 288 ASP A CA 1
ATOM 2365 C C . ASP A 1 288 ? 25.909 -4.585 -25.797 1.00 83.50 288 ASP A C 1
ATOM 2367 O O . ASP A 1 288 ? 24.835 -4.210 -26.268 1.00 83.50 288 ASP A O 1
ATOM 2371 N N . ASP A 1 289 ? 26.299 -5.863 -25.845 1.00 85.31 289 ASP A N 1
ATOM 2372 C CA . ASP A 1 289 ? 25.518 -6.922 -26.507 1.00 85.31 289 ASP A CA 1
ATOM 2373 C C . ASP A 1 289 ? 24.154 -7.098 -25.829 1.00 85.31 289 ASP A C 1
ATOM 2375 O O . ASP A 1 289 ? 23.113 -7.228 -26.475 1.00 85.31 289 ASP A O 1
ATOM 2379 N N . ILE A 1 290 ? 24.146 -7.051 -24.495 1.00 83.56 290 ILE A N 1
ATOM 2380 C CA . ILE A 1 290 ? 22.925 -7.152 -23.695 1.00 83.56 290 ILE A CA 1
ATOM 2381 C C . ILE A 1 290 ? 21.993 -5.978 -24.002 1.00 83.56 290 ILE A C 1
ATOM 2383 O O . ILE A 1 290 ? 20.794 -6.174 -24.185 1.00 83.56 290 ILE A O 1
ATOM 2387 N N . LEU A 1 291 ? 22.522 -4.756 -24.095 1.00 83.50 291 LEU A N 1
ATOM 2388 C CA . LEU A 1 291 ? 21.736 -3.572 -24.438 1.00 83.50 291 LEU A CA 1
ATOM 2389 C C . LEU A 1 291 ? 21.100 -3.678 -25.825 1.00 83.50 291 LEU A C 1
ATOM 2391 O O . LEU A 1 291 ? 19.967 -3.228 -26.004 1.00 83.50 291 LEU A O 1
ATOM 2395 N N . GLU A 1 292 ? 21.802 -4.249 -26.802 1.00 86.94 292 GLU A N 1
ATOM 2396 C CA . GLU A 1 292 ? 21.249 -4.484 -28.137 1.00 86.94 292 GLU A CA 1
ATOM 2397 C C . GLU A 1 292 ? 20.120 -5.517 -28.114 1.00 86.94 292 GLU A C 1
ATOM 2399 O O . GLU A 1 292 ? 19.053 -5.261 -28.682 1.00 86.94 292 GLU A O 1
ATOM 2404 N N . ILE A 1 293 ? 20.302 -6.628 -27.391 1.00 87.88 293 ILE A N 1
ATOM 2405 C CA . ILE A 1 293 ? 19.263 -7.650 -27.199 1.00 87.88 293 ILE A CA 1
ATOM 2406 C C . ILE A 1 293 ? 18.028 -7.034 -26.535 1.00 87.88 293 ILE A C 1
ATOM 2408 O O . ILE A 1 293 ? 16.926 -7.136 -27.068 1.00 87.88 293 ILE A O 1
ATOM 2412 N N . VAL A 1 294 ? 18.209 -6.324 -25.417 1.00 85.25 294 VAL A N 1
ATOM 2413 C CA . VAL A 1 294 ? 17.115 -5.674 -24.680 1.00 85.25 294 VAL A CA 1
ATOM 2414 C C . VAL A 1 294 ? 16.364 -4.679 -25.570 1.00 85.25 294 VAL A C 1
ATOM 2416 O O . VAL A 1 294 ? 15.136 -4.682 -25.579 1.00 85.25 294 VAL A O 1
ATOM 2419 N N . LYS A 1 295 ? 17.059 -3.851 -26.362 1.00 86.25 295 LYS A N 1
ATOM 2420 C CA . LYS A 1 295 ? 16.412 -2.909 -27.297 1.00 86.25 295 LYS A CA 1
ATOM 2421 C C . LYS A 1 295 ? 15.599 -3.623 -28.374 1.00 86.25 295 LYS A C 1
ATOM 2423 O O . LYS A 1 295 ? 14.481 -3.196 -28.675 1.00 86.25 295 LYS A O 1
ATOM 2428 N N . LYS A 1 296 ? 16.152 -4.692 -28.954 1.00 89.56 296 LYS A N 1
ATOM 2429 C CA . LYS A 1 296 ? 15.462 -5.503 -29.963 1.00 89.56 296 LYS A CA 1
ATOM 2430 C C . LYS A 1 296 ? 14.198 -6.127 -29.374 1.00 89.56 296 LYS A C 1
ATOM 2432 O O . LYS A 1 296 ? 13.132 -6.029 -29.981 1.00 89.56 296 LYS A O 1
ATOM 2437 N N . ASP A 1 297 ? 14.301 -6.700 -28.181 1.00 89.75 297 ASP A N 1
ATOM 2438 C CA . ASP A 1 297 ? 13.189 -7.393 -27.539 1.00 89.75 297 ASP A CA 1
ATOM 2439 C C . ASP A 1 297 ? 12.108 -6.420 -27.072 1.00 89.75 297 ASP A C 1
ATOM 2441 O O . ASP A 1 297 ? 10.936 -6.663 -27.339 1.00 89.75 297 ASP A O 1
ATOM 2445 N N . ILE A 1 298 ? 12.472 -5.263 -26.508 1.00 85.94 298 ILE A N 1
ATOM 2446 C CA . ILE A 1 298 ? 11.520 -4.183 -26.201 1.00 85.94 298 ILE A CA 1
ATOM 2447 C C . ILE A 1 298 ? 10.758 -3.747 -27.459 1.00 85.94 298 ILE A C 1
ATOM 2449 O O . ILE A 1 298 ? 9.536 -3.633 -27.414 1.00 85.94 298 ILE A O 1
ATOM 2453 N N . THR A 1 299 ? 11.447 -3.563 -28.590 1.00 87.19 299 THR A N 1
ATOM 2454 C CA . THR A 1 299 ? 10.804 -3.184 -29.863 1.00 87.19 299 THR A CA 1
ATOM 2455 C C . THR A 1 299 ? 9.834 -4.269 -30.348 1.00 87.19 299 THR A C 1
ATOM 2457 O O . THR A 1 299 ? 8.722 -3.972 -30.793 1.00 87.19 299 THR A O 1
ATOM 2460 N N . SER A 1 300 ? 10.223 -5.542 -30.228 1.00 88.88 300 SER A N 1
ATOM 2461 C CA . SER A 1 300 ? 9.355 -6.681 -30.545 1.00 88.88 300 SER A CA 1
ATOM 2462 C C . SER A 1 300 ? 8.126 -6.726 -29.632 1.00 88.88 300 SER A C 1
ATOM 2464 O O . SER A 1 300 ? 7.006 -6.873 -30.119 1.00 88.88 300 SER A O 1
ATOM 2466 N N . ILE A 1 301 ? 8.309 -6.544 -28.320 1.00 87.81 301 ILE A N 1
ATOM 2467 C CA . ILE A 1 301 ? 7.219 -6.496 -27.337 1.00 87.81 301 ILE A CA 1
ATOM 2468 C C . ILE A 1 301 ? 6.258 -5.357 -27.677 1.00 87.81 301 ILE A C 1
ATOM 2470 O O . ILE A 1 301 ? 5.058 -5.598 -27.766 1.00 87.81 301 ILE A O 1
ATOM 2474 N N . GLN A 1 302 ? 6.771 -4.149 -27.929 1.00 85.19 302 GLN A N 1
ATOM 2475 C CA . GLN A 1 302 ? 5.972 -2.983 -28.324 1.00 85.19 302 GLN A CA 1
ATOM 2476 C C . GLN A 1 302 ? 5.152 -3.254 -29.590 1.00 85.19 302 GLN A C 1
ATOM 2478 O O . GLN A 1 302 ? 3.964 -2.953 -29.636 1.00 85.19 302 GLN A O 1
ATOM 2483 N N . THR A 1 303 ? 5.749 -3.912 -30.585 1.00 88.06 303 THR A N 1
ATOM 2484 C CA . THR A 1 303 ? 5.038 -4.307 -31.810 1.00 88.06 303 THR A CA 1
ATOM 2485 C C . THR A 1 303 ? 3.915 -5.309 -31.518 1.00 88.06 303 THR A C 1
ATOM 2487 O O . THR A 1 303 ? 2.828 -5.196 -32.075 1.00 88.06 303 THR A O 1
ATOM 2490 N N . GLN A 1 304 ? 4.146 -6.280 -30.627 1.00 87.50 304 GLN A N 1
ATOM 2491 C CA . GLN A 1 304 ? 3.149 -7.297 -30.268 1.00 87.50 304 GLN A CA 1
ATOM 2492 C C . GLN A 1 304 ? 1.994 -6.746 -29.423 1.00 87.50 304 GLN A C 1
ATOM 2494 O O . GLN A 1 304 ? 0.874 -7.250 -29.519 1.00 87.50 304 GLN A O 1
ATOM 2499 N N . ILE A 1 305 ? 2.248 -5.753 -28.568 1.00 85.50 305 ILE A N 1
ATOM 2500 C CA . ILE A 1 305 ? 1.210 -5.140 -27.727 1.00 85.50 305 ILE A CA 1
ATOM 2501 C C . ILE A 1 305 ? 0.475 -3.984 -28.417 1.00 85.50 305 ILE A C 1
ATOM 2503 O O . ILE A 1 305 ? -0.598 -3.615 -27.947 1.00 85.50 305 ILE A O 1
ATOM 2507 N N . GLY A 1 306 ? 1.006 -3.448 -29.520 1.00 85.44 306 GLY A N 1
ATOM 2508 C CA . GLY A 1 306 ? 0.391 -2.359 -30.279 1.00 85.44 306 GLY A CA 1
ATOM 2509 C C . GLY A 1 306 ? 0.301 -1.060 -29.473 1.00 85.44 306 GLY A C 1
ATOM 2510 O O . GLY A 1 306 ? 1.217 -0.720 -28.729 1.00 85.44 306 GLY A O 1
ATOM 2511 N N . ASP A 1 307 ? -0.829 -0.362 -29.588 1.00 83.12 307 ASP A N 1
ATOM 2512 C CA . ASP A 1 307 ? -1.062 0.954 -28.966 1.00 83.12 307 ASP A CA 1
ATOM 2513 C C . ASP A 1 307 ? -1.399 0.891 -27.463 1.00 83.12 307 ASP A C 1
ATOM 2515 O O . ASP A 1 307 ? -1.839 1.874 -26.865 1.00 83.12 307 ASP A O 1
ATOM 2519 N N . ILE A 1 308 ? -1.219 -0.269 -26.826 1.00 82.44 308 ILE A N 1
ATOM 2520 C CA . ILE A 1 308 ? -1.467 -0.432 -25.394 1.00 82.44 308 ILE A CA 1
ATOM 2521 C C . ILE A 1 308 ? -0.435 0.378 -24.602 1.00 82.44 308 ILE A C 1
ATOM 2523 O O . ILE A 1 308 ? 0.766 0.085 -24.618 1.00 82.44 308 ILE A O 1
ATOM 2527 N N . GLN A 1 309 ? -0.924 1.345 -23.826 1.00 82.25 309 GLN A N 1
ATOM 2528 C CA . GLN A 1 309 ? -0.111 2.081 -22.867 1.00 82.25 309 GLN A CA 1
ATOM 2529 C C . GLN A 1 309 ? 0.448 1.110 -21.818 1.00 82.25 309 GLN A C 1
ATOM 2531 O O . GLN A 1 309 ? -0.289 0.420 -21.110 1.00 82.25 309 GLN A O 1
ATOM 2536 N N . SER A 1 310 ? 1.773 0.999 -21.753 1.00 79.94 310 SER A N 1
ATOM 2537 C CA . SER A 1 310 ? 2.442 -0.029 -20.956 1.00 79.94 310 SER A CA 1
ATOM 2538 C C . SER A 1 310 ? 3.801 0.417 -20.431 1.00 79.94 310 SER A C 1
ATOM 2540 O O . SER A 1 310 ? 4.437 1.320 -20.976 1.00 79.94 310 SER A O 1
ATOM 2542 N N . ILE A 1 311 ? 4.253 -0.257 -19.373 1.00 78.38 311 ILE A N 1
ATOM 2543 C CA . ILE A 1 311 ? 5.607 -0.136 -18.825 1.00 78.38 311 ILE A CA 1
ATOM 2544 C C . ILE A 1 311 ? 6.283 -1.477 -19.014 1.00 78.38 311 ILE A C 1
ATOM 2546 O O . ILE A 1 311 ? 5.777 -2.483 -18.526 1.00 78.38 311 ILE A O 1
ATOM 2550 N N . ILE A 1 312 ? 7.436 -1.501 -19.673 1.00 78.62 312 ILE A N 1
ATOM 2551 C CA . ILE A 1 312 ? 8.252 -2.711 -19.747 1.00 78.62 312 ILE A CA 1
ATOM 2552 C C . ILE A 1 312 ? 9.309 -2.628 -18.650 1.00 78.62 312 ILE A C 1
ATOM 2554 O O . ILE A 1 312 ? 10.134 -1.715 -18.640 1.00 78.62 312 ILE A O 1
ATOM 2558 N N . LEU A 1 313 ? 9.260 -3.582 -17.727 1.00 78.00 313 LEU A N 1
ATOM 2559 C CA . LEU A 1 313 ? 10.166 -3.728 -16.597 1.00 78.00 313 LEU A CA 1
ATOM 2560 C C . LEU A 1 313 ? 11.170 -4.840 -16.926 1.00 78.00 313 LEU A C 1
ATOM 2562 O O . LEU A 1 313 ? 10.836 -6.022 -16.778 1.00 78.00 313 LEU A O 1
ATOM 2566 N N . PRO A 1 314 ? 12.369 -4.491 -17.426 1.00 76.31 314 PRO A N 1
ATOM 2567 C CA . PRO A 1 314 ? 13.401 -5.476 -17.690 1.00 76.31 314 PRO A CA 1
ATOM 2568 C C . PRO A 1 314 ? 13.959 -6.038 -16.378 1.00 76.31 314 PRO A C 1
ATOM 2570 O O . PRO A 1 314 ? 14.178 -5.315 -15.411 1.00 76.31 314 PRO A O 1
ATOM 2573 N N . GLU A 1 315 ? 14.232 -7.332 -16.380 1.00 79.50 315 GLU A N 1
ATOM 2574 C CA . GLU A 1 315 ? 14.945 -8.072 -15.352 1.00 79.50 315 GLU A CA 1
ATOM 2575 C C . GLU A 1 315 ? 16.031 -8.884 -16.053 1.00 79.50 315 GLU A C 1
ATOM 2577 O O . GLU A 1 315 ? 15.737 -9.681 -16.937 1.00 79.50 315 GLU A O 1
ATOM 2582 N N . ILE A 1 316 ? 17.292 -8.692 -15.675 1.00 78.50 316 ILE A N 1
ATOM 2583 C CA . ILE A 1 316 ? 18.399 -9.474 -16.233 1.00 78.50 316 ILE A CA 1
ATOM 2584 C C . ILE A 1 316 ? 18.918 -10.417 -15.157 1.00 78.50 316 ILE A C 1
ATOM 2586 O O . ILE A 1 316 ? 19.144 -10.002 -14.016 1.00 78.50 316 ILE A O 1
ATOM 2590 N N . ILE A 1 317 ? 19.083 -11.682 -15.529 1.00 82.00 317 ILE A N 1
ATOM 2591 C CA . ILE A 1 317 ? 19.473 -12.780 -14.652 1.00 82.00 317 ILE A CA 1
ATOM 2592 C C . ILE A 1 317 ? 20.747 -13.402 -15.220 1.00 82.00 317 ILE A C 1
ATOM 2594 O O . ILE A 1 317 ? 20.784 -13.799 -16.383 1.00 82.00 317 ILE A O 1
ATOM 2598 N N . GLY A 1 318 ? 21.796 -13.492 -14.403 1.00 82.31 318 GLY A N 1
ATOM 2599 C CA . GLY A 1 318 ? 23.050 -14.137 -14.792 1.00 82.31 318 GLY A CA 1
ATOM 2600 C C . GLY A 1 318 ? 24.279 -13.270 -14.547 1.00 82.31 318 GLY A C 1
ATOM 2601 O O . GLY A 1 318 ? 24.319 -12.474 -13.606 1.00 82.31 318 GLY A O 1
ATOM 2602 N N . MET A 1 319 ? 25.312 -13.455 -15.370 1.00 77.38 319 MET A N 1
ATOM 2603 C CA . MET A 1 319 ? 26.591 -12.757 -15.216 1.00 77.38 319 MET A CA 1
ATOM 2604 C C . MET A 1 319 ? 26.810 -11.754 -16.348 1.00 77.38 319 MET A C 1
ATOM 2606 O O . MET A 1 319 ? 26.666 -12.091 -17.521 1.00 77.38 319 MET A O 1
ATOM 2610 N N . ILE A 1 320 ? 27.179 -10.524 -15.985 1.00 76.69 320 ILE A N 1
ATOM 2611 C CA . ILE A 1 320 ? 27.528 -9.460 -16.934 1.00 76.69 320 ILE A CA 1
ATOM 2612 C C . ILE A 1 320 ? 28.999 -9.101 -16.759 1.00 76.69 320 ILE A C 1
ATOM 2614 O O . ILE A 1 320 ? 29.477 -8.925 -15.632 1.00 76.69 320 ILE A O 1
ATOM 2618 N N . SER A 1 321 ? 29.699 -8.925 -17.878 1.00 77.88 321 SER A N 1
ATOM 2619 C CA . SER A 1 321 ? 31.017 -8.300 -17.919 1.00 77.88 321 SER A CA 1
ATOM 2620 C C . SER A 1 321 ? 30.959 -6.914 -18.568 1.00 77.88 321 SER A C 1
ATOM 2622 O O . SER A 1 321 ? 30.203 -6.647 -19.502 1.00 77.88 321 SER A O 1
ATOM 2624 N N . PHE A 1 322 ? 31.752 -5.982 -18.047 1.00 73.44 322 PHE A N 1
ATOM 2625 C CA . PHE A 1 322 ? 31.896 -4.642 -18.615 1.00 73.44 322 PHE A CA 1
ATOM 2626 C C . PHE A 1 322 ? 33.291 -4.092 -18.328 1.00 73.44 322 PHE A C 1
ATOM 2628 O O . PHE A 1 322 ? 33.912 -4.400 -17.309 1.00 73.44 322 PHE A O 1
ATOM 2635 N N . HIS A 1 323 ? 33.778 -3.227 -19.215 1.00 71.50 323 HIS A N 1
ATOM 2636 C CA . HIS A 1 323 ? 35.045 -2.539 -19.001 1.00 71.50 323 HIS A CA 1
ATOM 2637 C C . HIS A 1 323 ? 34.908 -1.400 -17.988 1.00 71.50 323 HIS A C 1
ATOM 2639 O O . HIS A 1 323 ? 34.002 -0.565 -18.073 1.00 71.50 323 HIS A O 1
ATOM 2645 N N . LYS A 1 324 ? 35.889 -1.296 -17.082 1.00 65.56 324 LYS A N 1
ATOM 2646 C CA . LYS A 1 324 ? 35.945 -0.298 -15.995 1.00 65.56 324 LYS A CA 1
ATOM 2647 C C . LYS A 1 324 ? 35.749 1.156 -16.458 1.00 65.56 324 LYS A C 1
ATOM 2649 O O . LYS A 1 324 ? 35.202 1.967 -15.717 1.00 65.56 324 LYS A O 1
ATOM 2654 N N . ARG A 1 325 ? 36.151 1.491 -17.692 1.00 61.22 325 ARG A N 1
ATOM 2655 C CA . ARG A 1 325 ? 36.005 2.843 -18.274 1.00 61.22 325 ARG A CA 1
ATOM 2656 C C . ARG A 1 325 ? 34.555 3.251 -18.566 1.00 61.22 325 ARG A C 1
ATOM 2658 O O . ARG A 1 325 ? 34.301 4.440 -18.714 1.00 61.22 325 ARG A O 1
ATOM 2665 N N . ASN A 1 326 ? 33.612 2.308 -18.593 1.00 60.56 326 ASN A N 1
ATOM 2666 C CA . ASN A 1 326 ? 32.225 2.571 -18.980 1.00 60.56 326 ASN A CA 1
ATOM 2667 C C . ASN A 1 326 ? 31.224 2.507 -17.807 1.00 60.56 326 ASN A C 1
ATOM 2669 O O . ASN A 1 326 ? 30.020 2.623 -18.023 1.00 60.56 326 ASN A O 1
ATOM 2673 N N . ILE A 1 327 ? 31.689 2.374 -16.560 1.00 58.56 327 ILE A N 1
ATOM 2674 C CA . ILE A 1 327 ? 30.822 2.275 -15.367 1.00 58.56 327 ILE A CA 1
ATOM 2675 C C . ILE A 1 327 ? 29.846 3.458 -15.261 1.00 58.56 327 ILE A C 1
ATOM 2677 O O . ILE A 1 327 ? 28.664 3.276 -14.974 1.00 58.56 327 ILE A O 1
ATOM 2681 N N . SER A 1 328 ? 30.311 4.678 -15.545 1.00 57.12 328 SER A N 1
ATOM 2682 C CA . SER A 1 328 ? 29.460 5.874 -15.530 1.00 57.12 328 SER A CA 1
ATOM 2683 C C . SER A 1 328 ? 28.370 5.825 -16.607 1.00 57.12 328 SER A C 1
ATOM 2685 O O . SER A 1 328 ? 27.234 6.223 -16.340 1.00 57.12 328 SER A O 1
ATOM 2687 N N . ARG A 1 329 ? 28.685 5.273 -17.789 1.00 59.66 329 ARG A N 1
ATOM 2688 C CA . ARG A 1 329 ? 27.777 5.140 -18.940 1.00 59.66 329 ARG A CA 1
ATOM 2689 C C . ARG A 1 329 ? 26.623 4.180 -18.657 1.00 59.66 329 ARG A C 1
ATOM 2691 O O . ARG A 1 329 ? 25.501 4.447 -19.079 1.00 59.66 329 ARG A O 1
ATOM 2698 N N . TYR A 1 330 ? 26.878 3.108 -17.911 1.00 59.84 330 TYR A N 1
ATOM 2699 C CA . TYR A 1 330 ? 25.875 2.081 -17.614 1.00 59.84 330 TYR A CA 1
ATOM 2700 C C . TYR A 1 330 ? 25.197 2.237 -16.256 1.00 59.84 330 TYR A C 1
ATOM 2702 O O . TYR A 1 330 ? 24.301 1.465 -15.933 1.00 59.84 330 TYR A O 1
ATOM 2710 N N . SER A 1 331 ? 25.548 3.267 -15.485 1.00 53.62 331 SER A N 1
ATOM 2711 C CA . SER A 1 331 ? 24.959 3.536 -14.168 1.00 53.62 331 SER A CA 1
ATOM 2712 C C . SER A 1 331 ? 23.424 3.585 -14.167 1.00 53.62 331 SER A C 1
ATOM 2714 O O . SER A 1 331 ? 22.814 3.203 -13.174 1.00 53.62 331 SER A O 1
ATOM 2716 N N . ARG A 1 332 ? 22.795 3.999 -15.278 1.00 51.41 332 ARG A N 1
ATOM 2717 C CA . ARG A 1 332 ? 21.331 3.978 -15.464 1.00 51.41 332 ARG A CA 1
ATOM 2718 C C . ARG A 1 332 ? 20.776 2.599 -15.822 1.00 51.41 332 ARG A C 1
ATOM 2720 O O . ARG A 1 332 ? 19.659 2.290 -15.435 1.00 51.41 332 ARG A O 1
ATOM 2727 N N . PHE A 1 333 ? 21.545 1.780 -16.535 1.00 53.50 333 PHE A N 1
ATOM 2728 C CA . PHE A 1 333 ? 21.160 0.414 -16.890 1.00 53.50 333 PHE A CA 1
ATOM 2729 C C . PHE A 1 333 ? 21.281 -0.527 -15.689 1.00 53.50 333 PHE A C 1
ATOM 2731 O O . PHE A 1 333 ? 20.406 -1.355 -15.475 1.00 53.50 333 PHE A O 1
ATOM 2738 N N . CYS A 1 334 ? 22.293 -0.328 -14.838 1.00 47.94 334 CYS A N 1
ATOM 2739 C CA . CYS A 1 334 ? 22.468 -1.103 -13.610 1.00 47.94 334 CYS A CA 1
ATOM 2740 C C . CYS A 1 334 ? 21.316 -0.946 -12.603 1.00 47.94 334 CYS A C 1
ATOM 2742 O O . CYS A 1 334 ? 21.126 -1.826 -11.774 1.00 47.94 334 CYS A O 1
ATOM 2744 N N . ILE A 1 335 ? 20.535 0.141 -12.678 1.00 45.09 335 ILE A N 1
ATOM 2745 C CA . ILE A 1 335 ? 19.359 0.372 -11.815 1.00 45.09 335 ILE A CA 1
ATOM 2746 C C . ILE A 1 335 ? 18.216 -0.610 -12.138 1.00 45.09 335 ILE A C 1
ATOM 2748 O O . ILE A 1 335 ? 17.371 -0.859 -11.286 1.00 45.09 335 ILE A O 1
ATOM 2752 N N . LEU A 1 336 ? 18.217 -1.208 -13.332 1.00 49.47 336 LEU A N 1
ATOM 2753 C CA . LEU A 1 336 ? 17.191 -2.143 -13.804 1.00 49.47 336 LEU A CA 1
ATOM 2754 C C . LEU A 1 336 ? 17.558 -3.624 -13.573 1.00 49.47 336 LEU A C 1
ATOM 2756 O O . LEU A 1 336 ? 16.868 -4.520 -14.050 1.00 49.47 336 LEU A O 1
ATOM 2760 N N . LEU A 1 337 ? 18.664 -3.916 -12.880 1.00 50.59 337 LEU A N 1
ATOM 2761 C CA . LEU A 1 337 ? 19.200 -5.275 -12.748 1.00 50.59 337 LEU A CA 1
ATOM 2762 C C . LEU A 1 337 ? 18.911 -5.833 -11.346 1.00 50.59 337 LEU A C 1
ATOM 2764 O O . LEU A 1 337 ? 19.518 -5.396 -10.373 1.00 50.59 337 LEU A O 1
ATOM 2768 N N . LYS A 1 338 ? 17.996 -6.807 -11.238 1.00 41.72 338 LYS A N 1
ATOM 2769 C CA . LYS A 1 338 ? 17.625 -7.447 -9.957 1.00 41.72 338 LYS A CA 1
ATOM 2770 C C . LYS A 1 338 ? 18.579 -8.560 -9.504 1.00 41.72 338 LYS A C 1
ATOM 2772 O O . LYS A 1 338 ? 18.722 -8.767 -8.303 1.00 41.72 338 LYS A O 1
ATOM 2777 N N . SER A 1 339 ? 19.218 -9.265 -10.442 1.00 45.25 339 SER A N 1
ATOM 2778 C CA . SER A 1 339 ? 19.839 -10.576 -10.175 1.00 45.25 339 SER A CA 1
ATOM 2779 C C . SER A 1 339 ? 21.125 -10.787 -10.984 1.00 45.25 339 SER A C 1
ATOM 2781 O O . SER A 1 339 ? 21.317 -11.836 -11.603 1.00 45.25 339 SER A O 1
ATOM 2783 N N . VAL A 1 340 ? 21.985 -9.765 -11.036 1.00 43.91 340 VAL A N 1
ATOM 2784 C CA . VAL A 1 340 ? 23.202 -9.781 -11.858 1.00 43.91 340 VAL A CA 1
ATOM 2785 C C . VAL A 1 340 ? 24.456 -9.864 -11.000 1.00 43.91 340 VAL A C 1
ATOM 2787 O O . VAL A 1 340 ? 24.726 -8.977 -10.191 1.00 43.91 340 VAL A O 1
ATOM 2790 N N . ASN A 1 341 ? 25.272 -10.887 -11.254 1.00 40.22 341 ASN A N 1
ATOM 2791 C CA . ASN A 1 341 ? 26.654 -10.910 -10.793 1.00 40.22 341 ASN A CA 1
ATOM 2792 C C . ASN A 1 341 ? 27.516 -10.088 -11.755 1.00 40.22 341 ASN A C 1
ATOM 2794 O O . ASN A 1 341 ? 27.539 -10.333 -12.963 1.00 40.22 341 ASN A O 1
ATOM 2798 N N . PHE A 1 342 ? 28.229 -9.103 -11.216 1.00 45.38 342 PHE A N 1
ATOM 2799 C CA . PHE A 1 342 ? 29.114 -8.246 -11.995 1.00 45.38 342 PHE A CA 1
ATOM 2800 C C . PHE A 1 342 ? 30.545 -8.782 -11.958 1.00 45.38 342 PHE A C 1
ATOM 2802 O O . PHE A 1 342 ? 31.113 -8.958 -10.880 1.00 45.38 342 PHE A O 1
ATOM 2809 N N . SER A 1 343 ? 31.154 -8.977 -13.130 1.00 37.09 343 SER A N 1
ATOM 2810 C CA . SER A 1 343 ? 32.596 -9.210 -13.253 1.00 37.09 343 SER A CA 1
ATOM 2811 C C . SER A 1 343 ? 33.261 -8.015 -13.943 1.00 37.09 343 SER A C 1
ATOM 2813 O O . SER A 1 343 ? 32.851 -7.580 -15.021 1.00 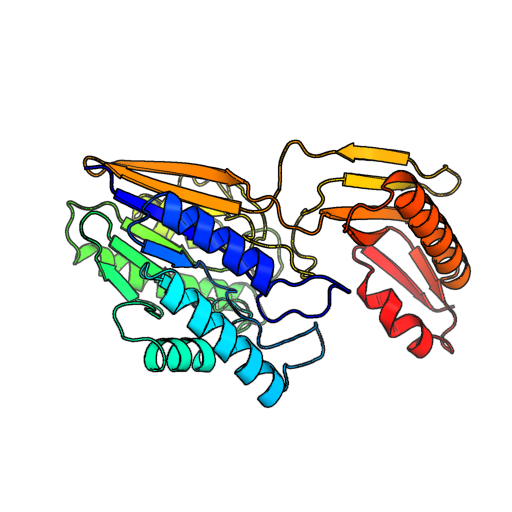37.09 343 SER A O 1
ATOM 2815 N N . ILE A 1 344 ? 34.277 -7.437 -13.297 1.00 46.12 344 ILE A N 1
ATOM 2816 C CA . ILE A 1 344 ? 35.069 -6.346 -13.876 1.00 46.12 344 ILE A CA 1
ATOM 2817 C C . ILE A 1 344 ? 36.256 -6.990 -14.595 1.00 46.12 344 ILE A C 1
ATOM 2819 O O . ILE A 1 344 ? 37.103 -7.591 -13.935 1.00 46.12 344 ILE A O 1
ATOM 2823 N N . LYS A 1 345 ? 36.292 -6.870 -15.928 1.00 46.44 345 LYS A N 1
ATOM 2824 C CA . LYS A 1 345 ? 37.418 -7.302 -16.773 1.00 46.44 345 LYS A CA 1
ATOM 2825 C C . LYS A 1 345 ? 38.401 -6.157 -17.013 1.00 46.44 345 LYS A C 1
ATOM 2827 O O . LYS A 1 345 ? 37.951 -5.026 -17.346 1.00 46.44 345 LYS A O 1
#

Radius of gyration: 21.54 Å; chains: 1; bounding box: 64×43×60 Å

Sequence (345 aa):
MNNRYAILSDLHLVQKNIPNYDNLSDFKALLMNLKEKEFRGILIAGDFFDEKISTRLYLRHSDGESIMFEVRKIIKEIGIPIYCLKGNHDAESVLFTTEQALSSNLFHYPQNNWVELPDIDIYFLNSNADEFYDREDYNSFLIEEFKKIANSILKMSQTKPKILLMHENIGPRPICISKDTISILADKFALIFNGHEHVFQEKVLGIPNLINLPPSLPSLLHIGKFWIKKFEREEDIDLKTIERRKGSPFGYIELISQDNQLTFDFIPFEPAIIPINYSLTINDRNIDDILEIVKKDITSIQTQIGDIQSIILPEIIGMISFHKRNISRYSRFCILLKSVNFSIK

Foldseek 3Di:
DKAKEWEAEQLAQQQPPFPPARSLVLVLVQLVVVLVVVHQAYEYLANNYAQANDPPHGDDPVSVVVSLVSVLVSLVVSQHAYEYAHAPRDDPVSLVVSCVVHDVRRYHYQEQDWDDDPAEIEGEYHDPAVVDDAAVVLLVVLLVSLVVVLVVLVVDDPQHFYEYRHEFAADPDRHGHDPVSCVSCLVSGPAYEYHHQQFFDACRVVRRRYTYWHHQDDDPPPRDDFAQWEWEDEPPDDIDGDDGDDAGSHRIKIWIADSNDIDIDGDGDDGQEGEYEYEYEDEEEEPVVVVVVVVVVVVVVCVVVDPRHYDYQYEYAYEYEYEPVCCVVCVVVVVSYDHYDYDYD

Secondary structure (DSSP, 8-state):
--EEEEEE----TT---STT--HHHHHHHHHHHHHHTT-SEEEE-S-SS-SEEETTEEPPHHHHHHHHHHHHHHHHHH---EEE---SS--HHHHHHHHHHS-TTTEE---SSEEE-SS-EEEEE---TTS-SSHHHHHHHHHHHHHHHHHHHTTS-SSSPEEEEE----SSSSS---HHHHHHHHTT-SEEEE-TT-S-EESGGG-TTEEEPPPSS--S---S---SEEEEE-TTS--EEEEE-SS-S-EEEEEEEETTEEEEEEEE---SSEEEEEEEEEEEEEHHHHHHHHHHHHHHHHHHHTT--EEEEEEEEEEEEE-GGGHHHHTTTGGG-SEEEEEE-